Protein AF-A0AAN1SGU4-F1 (afdb_monomer)

Structure (mmCIF, N/CA/C/O backbone):
data_AF-A0AAN1SGU4-F1
#
_entry.id   AF-A0AAN1SGU4-F1
#
loop_
_atom_site.group_PDB
_atom_site.id
_atom_site.type_symbol
_atom_site.label_atom_id
_atom_site.label_alt_id
_atom_site.label_comp_id
_atom_site.label_asym_id
_atom_site.label_entity_id
_atom_site.label_seq_id
_atom_site.pdbx_PDB_ins_code
_atom_site.Cartn_x
_atom_site.Cartn_y
_atom_site.Cartn_z
_atom_site.occupancy
_atom_site.B_iso_or_equiv
_atom_site.auth_seq_id
_atom_site.auth_comp_id
_atom_site.auth_asym_id
_atom_site.auth_atom_id
_atom_site.pdbx_PDB_model_num
ATOM 1 N N . MET A 1 1 ? -40.845 18.044 7.642 1.00 36.16 1 MET A N 1
ATOM 2 C CA . MET A 1 1 ? -39.965 17.748 8.786 1.00 36.16 1 MET A CA 1
ATOM 3 C C . MET A 1 1 ? -39.838 16.236 8.795 1.00 36.16 1 MET A C 1
ATOM 5 O O . MET A 1 1 ? -40.738 15.570 9.272 1.00 36.16 1 MET A O 1
ATOM 9 N N . THR A 1 2 ? -38.881 15.709 8.035 1.00 35.81 2 THR A N 1
ATOM 10 C CA . THR A 1 2 ? -38.704 14.266 7.808 1.00 35.81 2 THR A CA 1
ATOM 11 C C . THR A 1 2 ? -37.542 13.791 8.655 1.00 35.81 2 THR A C 1
ATOM 13 O O . THR A 1 2 ? -36.475 14.405 8.620 1.00 35.81 2 THR A O 1
ATOM 16 N N . ASP A 1 3 ? -37.813 12.746 9.426 1.00 38.50 3 ASP A N 1
ATOM 17 C CA . ASP A 1 3 ? -36.986 12.180 10.481 1.00 38.50 3 ASP A CA 1
ATOM 18 C C . ASP A 1 3 ? -35.525 11.979 10.068 1.00 38.50 3 ASP A C 1
ATOM 20 O O . ASP A 1 3 ? -35.203 11.210 9.160 1.00 38.50 3 ASP A O 1
ATOM 24 N N . ILE A 1 4 ? -34.637 12.672 10.781 1.00 40.84 4 ILE A N 1
ATOM 25 C CA . ILE A 1 4 ? -33.178 12.490 10.736 1.00 40.84 4 ILE A CA 1
ATOM 26 C C . ILE A 1 4 ? -32.758 11.300 11.630 1.00 40.84 4 ILE A C 1
ATOM 28 O O . ILE A 1 4 ? -31.603 10.884 11.619 1.00 40.84 4 ILE A O 1
ATOM 32 N N . ASP A 1 5 ? -33.705 10.669 12.329 1.00 36.12 5 ASP A N 1
ATOM 33 C CA . ASP A 1 5 ? -33.427 9.680 13.376 1.00 36.12 5 ASP A CA 1
ATOM 34 C C . ASP A 1 5 ? -33.272 8.232 12.888 1.00 36.12 5 ASP A C 1
ATOM 36 O O . ASP A 1 5 ? -33.121 7.322 13.698 1.00 36.12 5 ASP A O 1
ATOM 40 N N . ASN A 1 6 ? -33.161 7.992 11.578 1.00 34.62 6 ASN A N 1
ATOM 41 C CA . ASN A 1 6 ? -32.591 6.733 11.082 1.00 34.62 6 ASN A CA 1
ATOM 42 C C . ASN A 1 6 ? -31.052 6.773 11.146 1.00 34.62 6 ASN A C 1
ATOM 44 O O . ASN A 1 6 ? -30.341 6.517 10.171 1.00 34.62 6 ASN A O 1
ATOM 48 N N . VAL A 1 7 ? -30.523 7.089 12.331 1.00 40.16 7 VAL A N 1
ATOM 49 C CA . VAL A 1 7 ? -29.149 6.752 12.689 1.00 40.16 7 VAL A CA 1
ATOM 50 C C . VAL A 1 7 ? -29.128 5.238 12.817 1.00 40.16 7 VAL A C 1
ATOM 52 O O . VAL A 1 7 ? -29.556 4.674 13.819 1.00 40.16 7 VAL A O 1
ATOM 55 N N . VAL A 1 8 ? -28.683 4.579 11.749 1.00 37.19 8 VAL A N 1
ATOM 56 C CA . VAL A 1 8 ? -28.422 3.143 11.703 1.00 37.19 8 VAL A CA 1
ATOM 57 C C . VAL A 1 8 ? -27.560 2.775 12.913 1.00 37.19 8 VAL A C 1
ATOM 59 O O . VAL A 1 8 ? -26.341 2.963 12.916 1.00 37.19 8 VAL A O 1
ATOM 62 N N . SER A 1 9 ? -28.207 2.251 13.951 1.00 40.69 9 SER A N 1
ATOM 63 C CA . SER A 1 9 ? -27.581 1.573 15.078 1.00 40.69 9 SER A CA 1
ATOM 64 C C . SER A 1 9 ? -27.003 0.256 14.564 1.00 40.69 9 SER A C 1
ATOM 66 O O . SER A 1 9 ? -27.561 -0.817 14.768 1.00 40.69 9 SER A O 1
ATOM 68 N N . MET A 1 10 ? -25.895 0.335 13.824 1.00 51.91 10 MET A N 1
ATOM 69 C CA . MET A 1 10 ? -25.020 -0.816 13.640 1.00 51.91 10 MET A CA 1
ATOM 70 C C . MET A 1 10 ? -24.465 -1.143 15.023 1.00 51.91 10 MET A C 1
ATOM 72 O O . MET A 1 10 ? -23.756 -0.313 15.596 1.00 51.91 10 MET A O 1
ATOM 76 N N . GLU A 1 11 ? -24.829 -2.305 15.559 1.00 54.88 11 GLU A N 1
ATOM 77 C CA . GLU A 1 11 ? -24.299 -2.849 16.811 1.00 54.88 11 GLU A CA 1
ATOM 78 C C . GLU A 1 11 ? -22.766 -2.714 16.848 1.00 54.88 11 GLU A C 1
ATOM 80 O O . GLU A 1 11 ? -22.086 -2.854 15.823 1.00 54.88 11 GLU A O 1
ATOM 85 N N . GLU A 1 12 ? -22.211 -2.377 18.015 1.00 59.69 12 GLU A N 1
ATOM 86 C CA . GLU A 1 12 ? -20.765 -2.411 18.235 1.00 59.69 12 GLU A CA 1
ATOM 87 C C . GLU A 1 12 ? -20.261 -3.835 18.004 1.00 59.69 12 GLU A C 1
ATOM 89 O O . GLU A 1 12 ? -20.459 -4.734 18.819 1.00 59.69 12 GLU A O 1
ATOM 94 N N . ARG A 1 13 ? -19.626 -4.053 16.850 1.00 71.06 13 ARG A N 1
ATOM 95 C CA . ARG A 1 13 ? -18.960 -5.319 16.554 1.00 71.06 13 ARG A CA 1
ATOM 96 C C . ARG A 1 13 ? -17.745 -5.405 17.466 1.00 71.06 13 ARG A C 1
ATOM 98 O O . ARG A 1 13 ? -16.998 -4.436 17.553 1.00 71.06 13 ARG A O 1
ATOM 105 N N . THR A 1 14 ? -17.565 -6.525 18.151 1.00 76.94 14 THR A N 1
ATOM 106 C CA . THR A 1 14 ? -16.460 -6.742 19.092 1.00 76.94 14 THR A CA 1
ATOM 107 C C . THR A 1 14 ? -15.684 -7.995 18.707 1.00 76.94 14 THR A C 1
ATOM 109 O O . THR A 1 14 ? -16.251 -8.920 18.126 1.00 76.94 14 THR A O 1
ATOM 112 N N . VAL A 1 15 ? -14.392 -8.008 19.015 1.00 72.88 15 VAL A N 1
ATOM 113 C CA . VAL A 1 15 ? -13.511 -9.179 18.959 1.00 72.88 15 VAL A CA 1
ATOM 114 C C . VAL A 1 15 ? -13.068 -9.519 20.377 1.00 72.88 15 VAL A C 1
ATOM 116 O O . VAL A 1 15 ? -12.877 -8.621 21.198 1.00 72.88 15 VAL A O 1
ATOM 119 N N . THR A 1 16 ? -12.955 -10.810 20.675 1.00 78.56 16 THR A N 1
ATOM 120 C CA . THR A 1 16 ? -12.414 -11.290 21.950 1.00 78.56 16 THR A CA 1
ATOM 121 C C . THR A 1 16 ? -10.913 -11.486 21.779 1.00 78.56 16 THR A C 1
ATOM 123 O O . THR A 1 16 ? -10.512 -12.179 20.846 1.00 78.56 16 THR A O 1
ATOM 126 N N . LEU A 1 17 ? -10.115 -10.863 22.642 1.00 77.56 17 LEU A N 1
ATOM 127 C CA . LEU A 1 17 ? -8.665 -11.039 22.686 1.00 77.56 17 LEU A CA 1
ATOM 128 C C . LEU A 1 17 ? -8.294 -12.336 23.420 1.00 77.56 17 LEU A C 1
ATOM 130 O O . LEU A 1 17 ? -9.138 -12.963 24.070 1.00 77.56 17 LEU A O 1
ATOM 134 N N . ASP A 1 18 ? -7.018 -12.710 23.365 1.00 68.44 18 ASP A N 1
ATOM 135 C CA . ASP A 1 18 ? -6.499 -13.930 23.996 1.00 68.44 18 ASP A CA 1
ATOM 136 C C . ASP A 1 18 ? -6.617 -13.914 25.531 1.00 68.44 18 ASP A C 1
ATOM 138 O O . ASP A 1 18 ? -6.762 -14.961 26.164 1.00 68.44 18 ASP A O 1
ATOM 142 N N . ASP A 1 19 ? -6.632 -12.726 26.140 1.00 74.56 19 ASP A N 1
ATOM 143 C CA . ASP A 1 19 ? -6.861 -12.528 27.576 1.00 74.56 19 ASP A CA 1
ATOM 144 C C . ASP A 1 19 ? -8.350 -12.608 27.983 1.00 74.56 19 ASP A C 1
ATOM 146 O O . ASP A 1 19 ? -8.699 -12.480 29.161 1.00 74.56 19 ASP A O 1
ATOM 150 N N . GLY A 1 20 ? -9.246 -12.836 27.016 1.00 73.44 20 GLY A N 1
ATOM 151 C CA . GLY A 1 20 ? -10.693 -12.907 27.204 1.00 73.44 20 GLY A CA 1
ATOM 152 C C . GLY A 1 20 ? -11.396 -11.547 27.252 1.00 73.44 20 GLY A C 1
ATOM 153 O O . GLY A 1 20 ? -12.626 -11.503 27.374 1.00 73.44 20 GLY A O 1
ATOM 154 N N . SER A 1 21 ? -10.662 -10.437 27.143 1.00 77.44 21 SER A N 1
ATOM 155 C CA . SER A 1 21 ? -11.244 -9.103 27.037 1.00 77.44 21 SER A CA 1
ATOM 156 C C . SER A 1 21 ? -11.928 -8.904 25.680 1.00 77.44 21 S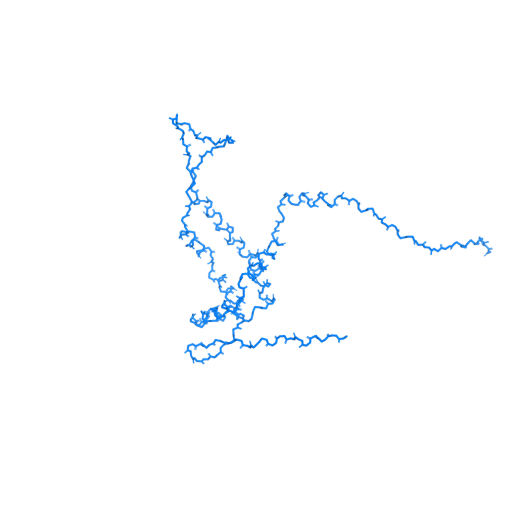ER A C 1
ATOM 158 O O . SER A 1 21 ? -11.637 -9.579 24.693 1.00 77.44 21 SER A O 1
ATOM 160 N N . LYS A 1 22 ? -12.905 -7.992 25.630 1.00 79.69 22 LYS A N 1
ATOM 161 C CA . LYS A 1 22 ? -13.624 -7.648 24.398 1.00 79.69 22 LYS A CA 1
ATOM 162 C C . LYS A 1 22 ? -13.202 -6.270 23.929 1.00 79.69 22 LYS A C 1
ATOM 164 O O . LYS A 1 22 ? -13.391 -5.293 24.652 1.00 79.69 22 LYS A O 1
ATOM 169 N N . VAL A 1 23 ? -12.721 -6.188 22.696 1.00 74.81 23 VAL A N 1
ATOM 170 C CA . VAL A 1 23 ? -12.360 -4.930 22.044 1.00 74.81 23 VAL A CA 1
ATOM 171 C C . VAL A 1 23 ? -13.356 -4.626 20.938 1.00 74.81 23 VAL A C 1
ATOM 173 O O . VAL A 1 23 ? -13.726 -5.493 20.149 1.00 74.81 23 VAL A O 1
ATOM 176 N N . ALA A 1 24 ? -13.814 -3.378 20.880 1.00 78.44 24 ALA A N 1
ATOM 177 C CA . ALA A 1 24 ? -14.658 -2.913 19.791 1.00 78.44 24 ALA A CA 1
ATOM 178 C C . ALA A 1 24 ? -13.863 -2.892 18.481 1.00 78.44 24 ALA A C 1
ATOM 180 O O . ALA A 1 24 ? -12.796 -2.285 18.400 1.00 78.44 24 ALA A O 1
ATOM 181 N N . ILE A 1 25 ? -14.412 -3.514 17.439 1.00 76.44 25 ILE A N 1
ATOM 182 C CA . ILE A 1 25 ? -13.854 -3.440 16.097 1.00 76.44 25 ILE A CA 1
ATOM 183 C C . ILE A 1 25 ? -13.964 -1.984 15.632 1.00 76.44 25 ILE A C 1
ATOM 185 O O . ILE A 1 25 ? -15.068 -1.417 15.599 1.00 76.44 25 ILE A O 1
ATOM 189 N N . PRO A 1 26 ? -12.844 -1.366 15.241 1.00 75.44 26 PRO A N 1
ATOM 190 C CA . PRO A 1 26 ? -12.840 0.012 14.801 1.00 75.44 26 PRO A CA 1
ATOM 191 C C . PRO A 1 26 ? -13.772 0.203 13.595 1.00 75.44 26 PRO A C 1
ATOM 193 O O . PRO A 1 26 ? -13.724 -0.537 12.618 1.00 75.44 26 PRO A O 1
ATOM 196 N N . ARG A 1 27 ? -14.620 1.235 13.602 1.00 78.31 27 ARG A N 1
ATOM 197 C CA . ARG A 1 27 ? -15.473 1.535 12.436 1.00 78.31 27 ARG A CA 1
ATOM 198 C C . ARG A 1 27 ? -14.669 2.247 11.353 1.00 78.31 27 ARG A C 1
ATOM 200 O O . ARG A 1 27 ? -13.812 3.074 11.669 1.00 78.31 27 ARG A O 1
ATOM 207 N N . LEU A 1 28 ? -14.989 2.004 10.080 1.00 79.69 28 LEU A N 1
ATOM 208 C CA . LEU A 1 28 ? -14.492 2.820 8.970 1.00 79.69 28 LEU A CA 1
ATOM 209 C C . LEU A 1 28 ? -15.264 4.151 8.921 1.00 79.69 28 LEU A C 1
ATOM 211 O O . LEU A 1 28 ? -16.320 4.256 8.301 1.00 79.69 28 LEU A O 1
ATOM 215 N N . THR A 1 29 ? -14.749 5.175 9.601 1.00 84.00 29 THR A N 1
ATOM 216 C CA . THR A 1 29 ? -15.349 6.519 9.621 1.00 84.00 29 THR A CA 1
ATOM 217 C C . THR A 1 29 ? -14.829 7.394 8.477 1.00 84.00 29 THR A C 1
ATOM 219 O O . THR A 1 29 ? -13.746 7.163 7.936 1.00 84.00 29 THR A O 1
ATOM 222 N N . ASN A 1 30 ? -15.550 8.474 8.150 1.00 80.06 30 ASN A N 1
ATOM 223 C CA . ASN A 1 30 ? -15.085 9.467 7.170 1.00 80.06 30 ASN A CA 1
ATOM 224 C C . ASN A 1 30 ? -13.705 10.044 7.528 1.00 80.06 30 ASN A C 1
ATOM 226 O O . ASN A 1 30 ? -12.893 10.289 6.639 1.00 80.06 30 ASN A O 1
ATOM 230 N N . LYS A 1 31 ? -13.418 10.222 8.826 1.00 85.31 31 LYS A N 1
ATOM 231 C CA . LYS A 1 31 ? -12.108 10.666 9.322 1.00 85.31 31 LYS A CA 1
ATOM 232 C C . LYS A 1 31 ? -11.002 9.704 8.877 1.00 85.31 31 LYS A C 1
ATOM 234 O O . LYS A 1 31 ? -10.023 10.159 8.291 1.00 85.31 31 LYS A O 1
ATOM 239 N N . LYS A 1 32 ? -11.192 8.394 9.073 1.00 84.81 32 LYS A N 1
ATOM 240 C CA . LYS A 1 32 ? -10.219 7.366 8.671 1.00 84.81 32 LYS A CA 1
ATOM 241 C C . LYS A 1 32 ? -10.030 7.310 7.166 1.00 84.81 32 LYS A C 1
ATOM 243 O O . LYS A 1 32 ? -8.899 7.297 6.697 1.00 84.81 32 LYS A O 1
ATOM 248 N N . VAL A 1 33 ? -11.122 7.364 6.403 1.00 83.25 33 VAL A N 1
ATOM 249 C CA . VAL A 1 33 ? -11.050 7.426 4.935 1.00 83.25 33 VAL A CA 1
ATOM 250 C C . VAL A 1 33 ? -10.213 8.629 4.493 1.00 83.25 33 VAL A C 1
ATOM 252 O O . VAL A 1 33 ? -9.310 8.480 3.676 1.00 83.25 33 VAL A O 1
ATOM 255 N N . LEU A 1 34 ? -10.455 9.813 5.062 1.00 83.25 34 LEU A N 1
ATOM 256 C CA . LEU A 1 34 ? -9.678 11.014 4.749 1.00 83.25 34 LEU A CA 1
ATOM 257 C C . LEU A 1 34 ? -8.206 10.893 5.171 1.00 83.25 34 LEU A C 1
ATOM 259 O O . LEU A 1 34 ? -7.337 11.367 4.442 1.00 83.25 34 LEU A O 1
ATOM 263 N N . GLN A 1 35 ? -7.911 10.274 6.315 1.00 88.56 35 GLN A N 1
ATOM 264 C CA . GLN A 1 35 ? -6.536 10.035 6.768 1.00 88.56 35 GLN A CA 1
ATOM 265 C C . GLN A 1 35 ? -5.794 9.067 5.840 1.00 88.56 35 GLN A C 1
ATOM 267 O O . GLN A 1 35 ? -4.679 9.380 5.431 1.00 88.56 35 GLN A O 1
ATOM 272 N N . LEU A 1 36 ? -6.429 7.966 5.426 1.00 87.00 36 LEU A N 1
ATOM 273 C CA . LEU A 1 36 ? -5.876 7.030 4.443 1.00 87.00 36 LEU A CA 1
ATOM 274 C C . LEU A 1 36 ? -5.633 7.716 3.096 1.00 87.00 36 LEU A C 1
ATOM 276 O O . LEU A 1 36 ? -4.567 7.561 2.511 1.00 87.00 36 LEU A O 1
ATOM 280 N N . VAL A 1 37 ? -6.578 8.531 2.617 1.00 83.62 37 VAL A N 1
ATOM 281 C CA . VAL A 1 37 ? -6.401 9.309 1.379 1.00 83.62 37 VAL A CA 1
ATOM 282 C C . VAL A 1 37 ? -5.199 10.243 1.476 1.00 83.62 37 VAL A C 1
ATOM 284 O O . VAL A 1 37 ? -4.390 10.278 0.553 1.00 83.62 37 VAL A O 1
ATOM 287 N N . LYS A 1 38 ? -5.068 10.994 2.577 1.00 85.06 38 LYS A N 1
ATOM 288 C CA . LYS A 1 38 ? -3.935 11.906 2.793 1.00 85.06 38 LYS A CA 1
ATOM 289 C C . LYS A 1 38 ? -2.609 11.153 2.840 1.00 85.06 38 LYS A C 1
ATOM 291 O O . LYS A 1 38 ? -1.654 11.581 2.202 1.00 85.06 38 LYS A O 1
ATOM 296 N N . TYR A 1 39 ? -2.576 10.032 3.556 1.00 88.94 39 TYR A N 1
ATOM 297 C CA . TYR A 1 39 ? -1.402 9.175 3.648 1.00 88.94 39 TYR A CA 1
ATOM 298 C C . TYR A 1 39 ? -0.989 8.642 2.270 1.00 88.94 39 TYR A C 1
ATOM 300 O O . TYR A 1 39 ? 0.157 8.808 1.861 1.00 88.94 39 TYR A O 1
ATOM 308 N N . VAL A 1 40 ? -1.933 8.076 1.509 1.00 85.81 40 VAL A N 1
ATOM 309 C CA . VAL A 1 40 ? -1.655 7.535 0.172 1.00 85.81 40 VAL A CA 1
ATOM 310 C C . VAL A 1 40 ? -1.213 8.637 -0.790 1.00 85.81 40 VAL A C 1
ATOM 312 O O . VAL A 1 40 ? -0.273 8.431 -1.548 1.00 85.81 40 VAL A O 1
ATOM 315 N N . ALA A 1 41 ? -1.854 9.809 -0.761 1.00 82.69 41 ALA A N 1
ATOM 316 C CA . ALA A 1 41 ? -1.501 10.926 -1.636 1.00 82.69 41 ALA A CA 1
ATOM 317 C C . ALA A 1 41 ? -0.114 11.522 -1.331 1.00 82.69 41 ALA A C 1
ATOM 319 O O . ALA A 1 41 ? 0.541 12.002 -2.252 1.00 82.69 41 ALA A O 1
ATOM 320 N N . GLY A 1 42 ? 0.317 11.504 -0.067 1.00 85.31 42 GLY A N 1
ATOM 321 C CA . GLY A 1 42 ? 1.641 11.960 0.354 1.00 85.31 42 GLY A CA 1
ATOM 322 C C . GLY A 1 42 ? 2.673 10.836 0.307 1.00 85.31 42 GLY A C 1
ATOM 323 O O . GLY A 1 42 ? 3.311 10.597 -0.719 1.00 85.31 42 GLY A O 1
ATOM 324 N N . ASP A 1 43 ? 2.824 10.143 1.434 1.00 86.25 43 ASP A N 1
ATOM 325 C CA . ASP A 1 43 ? 3.845 9.113 1.635 1.00 86.25 43 ASP A CA 1
ATOM 326 C C . ASP A 1 43 ? 3.675 7.927 0.677 1.00 86.25 43 ASP A C 1
ATOM 328 O O . ASP A 1 43 ? 4.658 7.433 0.124 1.00 86.25 43 ASP A O 1
ATOM 332 N N . GLY A 1 44 ? 2.433 7.501 0.423 1.00 85.06 44 GLY A N 1
ATOM 333 C CA . GLY A 1 44 ? 2.148 6.370 -0.464 1.00 85.06 44 GLY A CA 1
ATOM 334 C C . GLY A 1 44 ? 2.648 6.587 -1.892 1.00 85.06 44 GLY A C 1
ATOM 335 O O . GLY A 1 44 ? 3.279 5.704 -2.466 1.00 85.06 44 GLY A O 1
ATOM 336 N N . MET A 1 45 ? 2.432 7.778 -2.456 1.00 85.38 45 MET A N 1
ATOM 337 C CA . MET A 1 45 ? 2.936 8.132 -3.787 1.00 85.38 45 MET A CA 1
ATOM 338 C C . MET A 1 45 ? 4.464 8.212 -3.819 1.00 85.38 45 MET A C 1
ATOM 340 O O . MET A 1 45 ? 5.071 7.791 -4.801 1.00 85.38 45 MET A O 1
ATOM 344 N N . ALA A 1 46 ? 5.097 8.721 -2.759 1.00 87.50 46 ALA A N 1
ATOM 345 C CA . ALA A 1 46 ? 6.554 8.772 -2.677 1.00 87.50 46 ALA A CA 1
ATOM 346 C C . ALA A 1 46 ? 7.170 7.363 -2.652 1.00 87.50 46 ALA A C 1
ATOM 348 O O . ALA A 1 46 ? 8.114 7.096 -3.395 1.00 87.50 46 ALA A O 1
ATOM 349 N N . MET A 1 47 ? 6.608 6.451 -1.852 1.00 90.00 47 MET A N 1
ATOM 350 C CA . MET A 1 47 ? 7.030 5.046 -1.801 1.00 90.00 47 MET A CA 1
ATOM 351 C C . MET A 1 47 ? 6.777 4.333 -3.133 1.00 90.00 47 MET A C 1
ATOM 353 O O . MET A 1 47 ? 7.668 3.671 -3.658 1.00 90.00 47 MET A O 1
ATOM 357 N N . TYR A 1 48 ? 5.607 4.543 -3.740 1.00 86.69 48 TYR A N 1
ATOM 358 C CA . TYR A 1 48 ? 5.284 3.974 -5.048 1.00 86.69 48 TYR A CA 1
ATOM 359 C C . TYR A 1 48 ? 6.253 4.439 -6.142 1.00 86.69 48 TYR A C 1
ATOM 361 O O . TYR A 1 48 ? 6.711 3.631 -6.942 1.00 86.69 48 TYR A O 1
ATOM 369 N N . ASN A 1 49 ? 6.636 5.718 -6.150 1.00 87.81 49 ASN A N 1
ATOM 370 C CA . ASN A 1 49 ? 7.618 6.227 -7.108 1.00 87.81 49 ASN A CA 1
ATOM 371 C C . ASN A 1 49 ? 9.010 5.614 -6.897 1.00 87.81 49 ASN A C 1
ATOM 373 O O . ASN A 1 49 ? 9.680 5.302 -7.875 1.00 87.81 49 ASN A O 1
ATOM 377 N N . LYS A 1 50 ? 9.443 5.400 -5.644 1.00 90.81 50 LYS A N 1
ATOM 378 C CA . LYS A 1 50 ? 10.699 4.681 -5.362 1.00 90.81 50 LYS A CA 1
ATOM 379 C C . LYS A 1 50 ? 10.660 3.260 -5.920 1.00 90.81 50 LYS A C 1
ATOM 381 O O . LYS A 1 50 ? 11.633 2.822 -6.523 1.00 90.81 50 LYS A O 1
ATOM 386 N N . PHE A 1 51 ? 9.531 2.574 -5.749 1.00 91.12 51 PHE A N 1
ATOM 387 C CA . PHE A 1 51 ? 9.337 1.227 -6.274 1.00 91.12 51 PHE A CA 1
ATOM 388 C C . PHE A 1 51 ? 9.377 1.207 -7.805 1.00 91.12 51 PHE A C 1
ATOM 390 O O . PHE A 1 51 ? 10.084 0.388 -8.380 1.00 91.12 51 PHE A O 1
ATOM 397 N N . LEU A 1 52 ? 8.687 2.141 -8.468 1.00 89.25 52 LEU A N 1
ATOM 398 C CA . LEU A 1 52 ? 8.713 2.246 -9.929 1.00 89.25 52 LEU A CA 1
ATOM 399 C C . LEU A 1 52 ? 10.113 2.540 -10.476 1.00 89.25 52 LEU A C 1
ATOM 401 O O . LEU A 1 52 ? 10.504 1.947 -11.476 1.00 89.25 52 LEU A O 1
ATOM 405 N N . ASN A 1 53 ? 10.868 3.426 -9.821 1.00 92.12 53 ASN A N 1
ATOM 406 C CA . ASN A 1 53 ? 12.244 3.718 -10.221 1.00 92.12 53 ASN A CA 1
ATOM 407 C C . ASN A 1 53 ? 13.125 2.474 -10.088 1.00 92.12 53 ASN A C 1
ATOM 409 O O . ASN A 1 53 ? 13.819 2.117 -11.031 1.00 92.12 53 ASN A O 1
ATOM 413 N N . TRP A 1 54 ? 13.035 1.773 -8.954 1.00 94.19 54 TRP A N 1
ATOM 414 C CA . TRP A 1 54 ? 13.742 0.508 -8.774 1.00 94.19 54 TRP A CA 1
ATOM 415 C C . TRP A 1 54 ? 13.342 -0.518 -9.843 1.00 94.19 54 TRP A C 1
ATOM 417 O O . TRP A 1 54 ? 14.209 -1.175 -10.411 1.00 94.19 54 TRP A O 1
ATOM 427 N N . GLN A 1 55 ? 12.051 -0.642 -10.157 1.00 90.19 55 GLN A N 1
A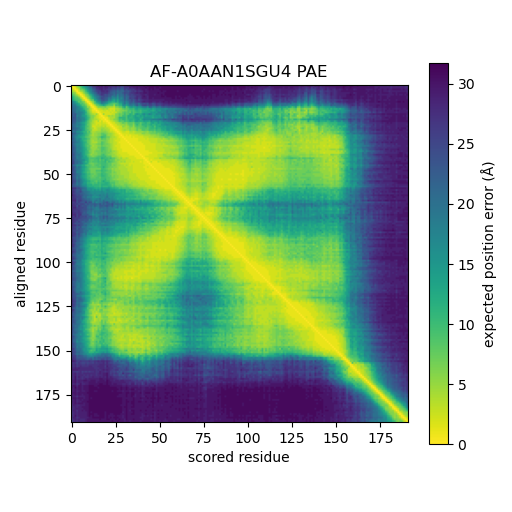TOM 428 C CA . GLN A 1 55 ? 11.576 -1.589 -11.161 1.00 90.19 55 GLN A CA 1
ATOM 429 C C . GLN A 1 55 ? 12.160 -1.284 -12.546 1.00 90.19 55 GLN A C 1
ATOM 431 O O . GLN A 1 55 ? 12.548 -2.214 -13.250 1.00 90.19 55 GLN A O 1
ATOM 436 N N . ASP A 1 56 ? 12.231 -0.010 -12.939 1.00 89.81 56 ASP A N 1
ATOM 437 C CA . ASP A 1 56 ? 12.832 0.399 -14.214 1.00 89.81 56 ASP A CA 1
ATOM 438 C C . ASP A 1 56 ? 14.346 0.139 -14.229 1.00 89.81 56 ASP A C 1
ATOM 440 O O . ASP A 1 56 ? 14.854 -0.444 -15.184 1.00 89.81 56 ASP A O 1
ATOM 444 N N . GLU A 1 57 ? 15.050 0.460 -13.138 1.00 90.88 57 GLU A N 1
ATOM 445 C CA . GLU A 1 57 ? 16.491 0.205 -12.975 1.00 90.88 57 GLU A CA 1
ATOM 446 C C . GLU A 1 57 ? 16.848 -1.288 -13.010 1.00 90.88 57 GLU A C 1
ATOM 448 O O . GLU A 1 57 ? 17.935 -1.655 -13.452 1.00 90.88 57 GLU A O 1
ATOM 453 N N . ASN A 1 58 ? 15.938 -2.151 -12.554 1.00 92.56 58 ASN A N 1
ATOM 454 C CA . ASN A 1 58 ? 16.138 -3.599 -12.476 1.00 92.56 58 ASN A CA 1
ATOM 455 C C . ASN A 1 58 ? 15.436 -4.355 -13.615 1.00 92.56 58 ASN A C 1
ATOM 457 O O . ASN A 1 58 ? 15.398 -5.584 -13.616 1.00 92.56 58 ASN A O 1
ATOM 461 N N . THR A 1 59 ? 14.881 -3.638 -14.597 1.00 92.06 59 THR A N 1
ATOM 462 C CA . THR A 1 59 ? 14.356 -4.237 -15.824 1.00 92.06 59 THR A CA 1
ATOM 463 C C . THR A 1 59 ? 15.429 -4.204 -16.905 1.00 92.06 59 THR A C 1
ATOM 465 O O . THR A 1 59 ? 15.776 -3.150 -17.439 1.00 92.06 59 THR A O 1
ATOM 468 N N . GLU A 1 60 ? 15.926 -5.377 -17.287 1.00 91.69 60 GLU A N 1
ATOM 469 C CA . GLU A 1 60 ? 16.895 -5.492 -18.373 1.00 91.69 60 GLU A CA 1
ATOM 470 C C . GLU A 1 60 ? 16.190 -5.404 -19.735 1.00 91.69 60 GLU A C 1
ATOM 472 O O . GLU A 1 60 ? 15.138 -6.009 -19.966 1.00 91.69 60 GLU A O 1
ATOM 477 N N . ARG A 1 61 ? 16.795 -4.650 -20.661 1.00 90.62 61 ARG A N 1
ATOM 478 C CA . ARG A 1 61 ? 16.335 -4.503 -22.048 1.00 90.62 61 ARG A CA 1
ATOM 479 C C . ARG A 1 61 ? 17.387 -5.085 -22.981 1.00 90.62 61 ARG A C 1
ATOM 481 O O . ARG A 1 61 ? 18.367 -4.420 -23.308 1.00 90.62 61 ARG A O 1
ATOM 488 N N . ILE A 1 62 ? 17.185 -6.326 -23.405 1.00 89.81 62 ILE A N 1
ATOM 489 C CA . ILE A 1 62 ? 18.150 -7.075 -24.212 1.00 89.81 62 ILE A CA 1
ATOM 490 C C . ILE A 1 62 ? 17.816 -6.868 -25.698 1.00 89.81 62 ILE A C 1
ATOM 492 O O . ILE A 1 62 ? 16.721 -7.246 -26.123 1.00 89.81 62 ILE A O 1
ATOM 496 N N . PRO A 1 63 ? 18.707 -6.261 -26.509 1.00 92.25 63 PRO A N 1
ATOM 497 C CA . PRO A 1 63 ? 18.481 -6.104 -27.943 1.00 92.25 63 PRO A CA 1
ATOM 498 C C . PRO A 1 63 ? 18.283 -7.457 -28.627 1.00 92.25 63 PRO A C 1
ATOM 500 O O . PRO A 1 63 ? 19.070 -8.379 -28.418 1.00 92.25 63 PRO A O 1
ATOM 503 N N . GLN A 1 64 ? 17.258 -7.559 -29.468 1.00 92.50 64 GLN A N 1
ATOM 504 C CA . GLN A 1 64 ? 17.036 -8.738 -30.302 1.00 92.50 64 GLN A CA 1
ATOM 505 C C . GLN A 1 64 ? 17.637 -8.507 -31.686 1.00 92.50 64 GLN A C 1
ATOM 507 O O . GLN A 1 64 ? 17.504 -7.415 -32.237 1.00 92.50 64 GLN A O 1
ATOM 512 N N . TYR A 1 65 ? 18.273 -9.529 -32.253 1.00 91.38 65 TYR A N 1
ATOM 513 C CA . TYR A 1 65 ? 18.915 -9.464 -33.567 1.00 91.38 65 TYR A CA 1
ATOM 514 C C . TYR A 1 65 ? 18.193 -10.375 -34.568 1.00 91.38 65 TYR A C 1
ATOM 516 O O . TYR A 1 65 ? 17.607 -11.388 -34.185 1.00 91.38 65 TYR A O 1
ATOM 524 N N . ASP A 1 66 ? 18.187 -9.985 -35.840 1.00 89.88 66 ASP A N 1
ATOM 525 C CA . ASP A 1 66 ? 17.680 -10.791 -36.948 1.00 89.88 66 ASP A CA 1
ATOM 526 C C . ASP A 1 66 ? 18.720 -11.820 -37.436 1.00 89.88 66 ASP A C 1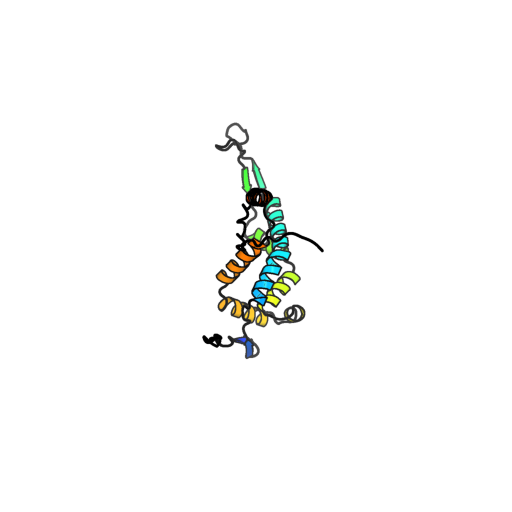
ATOM 528 O O . ASP A 1 66 ? 19.849 -11.884 -36.946 1.00 89.88 66 ASP A O 1
ATOM 532 N N . GLU A 1 67 ? 18.345 -12.632 -38.426 1.00 89.38 67 GLU A N 1
ATOM 533 C CA . GLU A 1 67 ? 19.215 -13.666 -39.012 1.00 89.38 67 GLU A CA 1
ATOM 534 C C . GLU A 1 67 ? 20.479 -13.096 -39.684 1.00 89.38 67 GLU A C 1
ATOM 536 O O . GLU A 1 67 ? 21.449 -13.822 -39.896 1.00 89.38 67 GLU A O 1
ATOM 541 N N . ASN A 1 68 ? 20.489 -11.795 -39.989 1.00 89.62 68 ASN A N 1
ATOM 542 C CA . ASN A 1 68 ? 21.604 -11.093 -40.618 1.00 89.62 68 ASN A CA 1
ATOM 543 C C . ASN A 1 68 ? 22.515 -10.396 -39.591 1.00 89.62 68 ASN A C 1
ATOM 545 O O . ASN A 1 68 ? 23.482 -9.740 -39.980 1.00 89.62 68 ASN A O 1
ATOM 549 N N . GLY A 1 69 ? 22.214 -10.515 -38.292 1.00 85.81 69 GLY A N 1
ATOM 550 C CA . GLY A 1 69 ? 22.956 -9.869 -37.210 1.00 85.81 69 GLY A CA 1
ATOM 551 C C . GLY A 1 69 ? 22.630 -8.385 -37.009 1.00 85.81 69 GLY A C 1
ATOM 552 O O . GLY A 1 69 ? 23.326 -7.716 -36.247 1.00 85.81 69 GLY A O 1
ATOM 553 N N . ASN A 1 70 ? 21.584 -7.855 -37.652 1.00 91.06 70 ASN A N 1
ATOM 554 C CA . ASN A 1 70 ? 21.108 -6.492 -37.414 1.00 91.06 70 ASN A CA 1
ATOM 555 C C . ASN A 1 70 ? 20.099 -6.475 -36.265 1.00 91.06 70 ASN A C 1
ATOM 557 O O . ASN A 1 70 ? 19.386 -7.451 -36.042 1.00 91.06 70 ASN A O 1
ATOM 561 N N . GLN A 1 71 ? 20.000 -5.360 -35.536 1.00 90.31 71 GLN A N 1
ATOM 562 C CA . GLN A 1 71 ? 18.984 -5.234 -34.492 1.00 90.31 71 GLN A CA 1
ATOM 563 C C . GLN A 1 71 ? 17.586 -5.291 -35.120 1.00 90.31 71 GLN A C 1
ATOM 565 O O . GLN A 1 71 ? 17.262 -4.524 -36.029 1.00 90.31 71 GLN A O 1
ATOM 570 N N . LYS A 1 72 ? 16.758 -6.207 -34.623 1.00 92.94 72 LYS A N 1
ATOM 571 C CA . LYS A 1 72 ? 15.418 -6.472 -35.130 1.00 92.94 72 LYS A CA 1
ATOM 572 C C . LYS A 1 72 ? 14.532 -5.242 -34.944 1.00 92.94 72 LYS A C 1
ATOM 574 O O . LYS A 1 72 ? 14.487 -4.657 -33.860 1.00 92.94 72 LYS A O 1
ATOM 579 N N . LEU A 1 73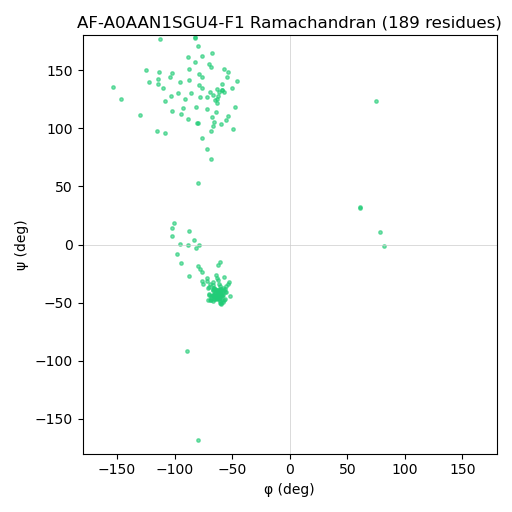 ? 13.803 -4.887 -35.996 1.00 92.12 73 LEU A N 1
ATOM 580 C CA . LEU A 1 73 ? 12.749 -3.876 -35.970 1.00 92.12 73 LEU A CA 1
ATOM 581 C C . LEU A 1 73 ? 11.374 -4.556 -35.939 1.00 92.12 73 LEU A C 1
ATOM 583 O O . LEU A 1 73 ? 11.208 -5.649 -36.482 1.00 92.12 73 LEU A O 1
ATOM 587 N N . ASP A 1 74 ? 10.407 -3.922 -35.285 1.00 88.94 74 ASP A N 1
ATOM 588 C CA . ASP A 1 74 ? 8.994 -4.286 -35.372 1.00 88.94 74 ASP A CA 1
ATOM 589 C C . ASP A 1 74 ? 8.333 -3.687 -36.630 1.00 88.94 74 ASP A C 1
ATOM 591 O O . ASP A 1 74 ? 8.947 -2.925 -37.384 1.00 88.94 74 ASP A O 1
ATOM 595 N N . ASP A 1 75 ? 7.052 -3.998 -36.838 1.00 91.06 75 ASP A N 1
ATOM 596 C CA . ASP A 1 75 ? 6.259 -3.504 -37.975 1.00 91.06 75 ASP A CA 1
ATOM 597 C C . ASP A 1 75 ? 6.131 -1.965 -38.012 1.00 91.06 75 ASP A C 1
ATOM 599 O O . ASP A 1 75 ? 5.776 -1.388 -39.039 1.00 91.06 75 ASP A O 1
ATOM 603 N N . ASN A 1 76 ? 6.447 -1.284 -36.904 1.00 92.94 76 ASN A N 1
ATOM 604 C CA . ASN A 1 76 ? 6.423 0.171 -36.764 1.00 92.94 76 ASN A CA 1
ATOM 605 C C . ASN A 1 76 ? 7.824 0.800 -36.845 1.00 92.94 76 ASN A C 1
ATOM 607 O O . ASN A 1 76 ? 7.986 1.968 -36.478 1.00 92.94 76 ASN A O 1
ATOM 611 N N . LEU A 1 77 ? 8.828 0.048 -37.312 1.00 87.19 77 LEU A N 1
ATOM 612 C CA . LEU A 1 77 ? 10.225 0.479 -37.423 1.00 87.19 77 LEU A CA 1
ATOM 613 C C . LEU A 1 77 ? 10.858 0.861 -36.073 1.00 87.19 77 LEU A C 1
ATOM 615 O O . LEU A 1 77 ? 11.738 1.723 -36.016 1.00 87.19 77 LEU A O 1
ATOM 619 N N . LYS A 1 78 ? 10.432 0.228 -34.974 1.00 89.94 78 LYS A N 1
ATOM 620 C CA . LYS A 1 78 ? 11.047 0.387 -33.649 1.00 89.94 78 LYS A CA 1
ATOM 621 C C . LYS A 1 78 ? 11.895 -0.822 -33.293 1.00 89.94 78 LYS A C 1
ATOM 623 O O . LYS A 1 78 ? 11.538 -1.954 -33.598 1.00 89.94 78 LYS A O 1
ATOM 628 N N . TYR A 1 79 ? 13.004 -0.582 -32.601 1.00 91.12 79 TYR A N 1
ATOM 629 C CA . TYR A 1 79 ? 13.870 -1.652 -32.120 1.00 91.12 79 TYR A CA 1
ATOM 630 C C . TYR A 1 79 ? 13.146 -2.582 -31.149 1.00 91.12 79 TYR A C 1
ATOM 632 O O . TYR A 1 79 ? 12.520 -2.139 -30.184 1.00 91.12 79 TYR A O 1
ATOM 640 N N . VAL A 1 80 ? 13.285 -3.880 -31.400 1.00 91.38 80 VAL A N 1
ATOM 641 C CA . VAL A 1 80 ? 12.748 -4.940 -30.556 1.00 91.38 80 VAL A CA 1
ATOM 642 C C . VAL A 1 80 ? 13.744 -5.241 -29.441 1.00 91.38 80 VAL A C 1
ATOM 644 O O . VAL A 1 80 ? 14.933 -5.472 -29.678 1.00 91.38 80 VAL A O 1
ATOM 647 N N . TYR A 1 81 ? 13.228 -5.265 -28.216 1.00 91.56 81 TYR A N 1
ATOM 648 C CA . TYR A 1 81 ? 13.957 -5.673 -27.025 1.00 91.56 81 TYR A CA 1
ATOM 649 C C . TYR A 1 81 ? 13.213 -6.824 -26.363 1.00 91.56 81 TYR A C 1
ATOM 651 O O . TYR A 1 81 ? 11.986 -6.800 -26.259 1.00 91.56 81 TYR A O 1
ATOM 659 N N . GLU A 1 82 ? 13.960 -7.806 -25.882 1.00 91.12 82 GLU A N 1
ATOM 660 C CA . GLU A 1 82 ? 13.466 -8.714 -24.859 1.00 91.12 82 GLU A CA 1
ATOM 661 C C . GLU A 1 82 ? 13.528 -7.988 -23.517 1.00 91.12 82 GLU A C 1
ATOM 663 O O . GLU A 1 82 ? 14.550 -7.402 -23.153 1.00 91.12 82 GLU A O 1
ATOM 668 N N . ILE A 1 83 ? 12.395 -7.970 -22.822 1.00 91.88 83 ILE A N 1
ATOM 669 C CA . ILE A 1 83 ? 12.248 -7.307 -21.533 1.00 91.88 83 ILE A CA 1
ATOM 670 C C . ILE A 1 83 ? 12.302 -8.380 -20.461 1.00 91.88 83 ILE A C 1
ATOM 672 O O . ILE A 1 83 ? 11.411 -9.225 -20.381 1.00 91.88 83 ILE A O 1
ATOM 676 N N . LYS A 1 84 ? 13.333 -8.323 -19.625 1.00 92.44 84 LYS A N 1
ATOM 677 C CA . LYS A 1 84 ? 13.467 -9.192 -18.463 1.00 92.44 84 LYS A CA 1
ATOM 678 C C . LYS A 1 84 ? 13.238 -8.353 -17.214 1.00 92.44 84 LYS A C 1
ATOM 680 O O . LYS A 1 84 ? 14.125 -7.642 -16.750 1.00 92.44 84 LYS A O 1
ATOM 685 N N . SER A 1 85 ? 12.004 -8.392 -16.728 1.00 90.75 85 SER A N 1
ATOM 686 C CA . SER A 1 85 ? 11.592 -7.684 -15.516 1.00 90.75 85 SER A CA 1
ATOM 687 C C . SER A 1 85 ? 11.948 -8.473 -14.250 1.00 90.75 85 SER A C 1
ATOM 689 O O . SER A 1 85 ? 12.064 -9.701 -14.324 1.00 90.75 85 SER A O 1
ATOM 691 N N . PRO A 1 86 ? 12.068 -7.795 -13.091 1.00 90.75 86 PRO A N 1
ATOM 692 C CA . PRO A 1 86 ? 12.173 -8.459 -11.794 1.00 90.75 86 PRO A CA 1
ATOM 693 C C . PRO A 1 86 ? 11.028 -9.449 -11.574 1.00 90.75 86 PRO A C 1
ATOM 695 O O . PRO A 1 86 ? 9.913 -9.237 -12.070 1.00 90.75 86 PRO A O 1
ATOM 698 N N . SER A 1 87 ? 11.293 -10.523 -10.829 1.00 92.56 87 SER A N 1
ATOM 699 C CA . SER A 1 87 ? 10.242 -11.475 -10.476 1.00 92.56 87 SER A CA 1
ATOM 700 C C . SER A 1 87 ? 9.221 -10.843 -9.522 1.00 92.56 87 SER A C 1
ATOM 702 O O . SER A 1 87 ? 9.453 -9.783 -8.935 1.00 92.56 87 SER A O 1
ATOM 704 N N . VAL A 1 88 ? 8.062 -11.492 -9.371 1.00 89.50 88 VAL A N 1
ATOM 705 C CA . VAL A 1 88 ? 7.049 -11.053 -8.398 1.00 89.50 88 VAL A CA 1
ATOM 706 C C . VAL A 1 88 ? 7.619 -11.083 -6.980 1.00 89.50 88 VAL A C 1
ATOM 708 O O . VAL A 1 88 ? 7.366 -10.153 -6.222 1.00 89.50 88 VAL A O 1
ATOM 711 N N . ASP A 1 89 ? 8.419 -12.096 -6.653 1.00 91.44 89 ASP A N 1
ATOM 712 C CA . ASP A 1 89 ? 9.023 -12.243 -5.329 1.00 91.44 89 ASP A CA 1
ATOM 713 C C . ASP A 1 89 ? 10.029 -11.112 -5.061 1.00 91.44 89 ASP A C 1
ATOM 715 O O . ASP A 1 89 ? 9.899 -10.415 -4.057 1.00 91.44 89 ASP A O 1
ATOM 719 N N . ASP A 1 90 ? 10.922 -10.811 -6.015 1.00 91.94 90 ASP A N 1
ATOM 720 C CA . ASP A 1 90 ? 11.869 -9.687 -5.894 1.00 91.94 90 ASP A CA 1
ATOM 721 C C . ASP A 1 90 ? 11.139 -8.344 -5.724 1.00 91.94 90 ASP A C 1
ATOM 723 O O . ASP A 1 90 ? 11.552 -7.471 -4.958 1.00 91.94 90 ASP A O 1
ATOM 727 N N . ALA A 1 91 ? 10.036 -8.163 -6.456 1.00 89.06 91 ALA A N 1
ATOM 728 C CA . ALA A 1 91 ? 9.218 -6.963 -6.365 1.00 89.06 91 ALA A CA 1
ATOM 729 C C . ALA A 1 91 ? 8.534 -6.833 -4.997 1.00 89.06 91 ALA A C 1
ATOM 731 O O . ALA A 1 91 ? 8.443 -5.725 -4.464 1.00 89.06 91 ALA A O 1
ATOM 732 N N . MET A 1 92 ? 8.063 -7.942 -4.423 1.00 87.62 92 MET A N 1
ATOM 733 C CA . MET A 1 92 ? 7.455 -7.956 -3.093 1.00 87.62 92 MET A CA 1
ATOM 734 C C . MET A 1 92 ? 8.482 -7.668 -2.001 1.00 87.62 92 MET A C 1
ATOM 736 O O . MET A 1 92 ? 8.227 -6.806 -1.158 1.00 87.62 92 MET A O 1
ATOM 740 N N . ASP A 1 93 ? 9.651 -8.303 -2.060 1.00 90.75 93 ASP A N 1
ATOM 741 C CA . ASP A 1 93 ? 10.747 -8.057 -1.121 1.00 90.75 93 ASP A CA 1
ATOM 742 C C . ASP A 1 93 ? 11.169 -6.588 -1.154 1.00 90.75 93 ASP A C 1
ATOM 744 O O . ASP A 1 93 ? 11.285 -5.935 -0.111 1.00 90.75 93 ASP A O 1
ATOM 748 N N . LYS A 1 94 ? 11.301 -6.013 -2.356 1.00 91.56 94 LYS A N 1
ATOM 749 C CA . LYS A 1 94 ? 11.648 -4.599 -2.473 1.00 91.56 94 LYS A CA 1
ATOM 750 C C . LYS A 1 94 ? 10.551 -3.676 -1.963 1.00 91.56 94 LYS A C 1
ATOM 752 O O . LYS A 1 94 ? 10.847 -2.643 -1.363 1.00 91.56 94 LYS A O 1
ATOM 757 N N . LEU A 1 95 ? 9.286 -4.004 -2.217 1.00 85.44 95 LEU A N 1
ATOM 758 C CA . LEU A 1 95 ? 8.173 -3.201 -1.726 1.00 85.44 95 LEU A CA 1
ATOM 759 C C . LEU A 1 95 ? 8.177 -3.150 -0.192 1.00 85.44 95 LEU A C 1
ATOM 761 O O . LEU A 1 95 ? 7.978 -2.072 0.362 1.00 85.44 95 LEU A O 1
ATOM 765 N N . ILE A 1 96 ? 8.454 -4.276 0.472 1.00 86.69 96 ILE A N 1
ATOM 766 C CA . ILE A 1 96 ? 8.601 -4.348 1.932 1.00 86.69 96 ILE A CA 1
ATOM 767 C C . ILE A 1 96 ? 9.784 -3.488 2.393 1.00 86.69 96 ILE A C 1
ATOM 769 O O . ILE A 1 96 ? 9.617 -2.679 3.296 1.00 86.69 96 ILE A O 1
ATOM 773 N N . GLU A 1 97 ? 10.940 -3.577 1.731 1.00 89.94 97 GLU A N 1
ATOM 774 C CA . GLU A 1 97 ? 12.119 -2.754 2.055 1.00 89.94 97 GLU A CA 1
ATOM 775 C C . GLU A 1 97 ? 11.856 -1.243 1.901 1.00 89.94 97 GLU A C 1
ATOM 777 O O . GLU A 1 97 ? 12.380 -0.417 2.648 1.00 89.94 97 GLU A O 1
ATOM 782 N N . ILE A 1 98 ? 11.051 -0.853 0.909 1.00 89.75 98 ILE A N 1
ATOM 783 C CA . ILE A 1 98 ? 10.746 0.554 0.626 1.00 89.75 98 ILE A CA 1
ATOM 784 C C . ILE A 1 98 ? 9.830 1.168 1.679 1.00 89.75 98 ILE A C 1
ATOM 786 O O . ILE A 1 98 ? 9.888 2.390 1.850 1.00 89.75 98 ILE A O 1
ATOM 790 N N . ILE A 1 99 ? 8.972 0.369 2.319 1.00 88.44 99 ILE A N 1
ATOM 791 C CA . ILE A 1 99 ? 8.003 0.841 3.305 1.00 88.44 99 ILE A CA 1
ATOM 792 C C . ILE A 1 99 ? 8.675 0.841 4.686 1.00 88.44 99 ILE A C 1
ATOM 794 O O . ILE A 1 99 ? 8.870 -0.223 5.261 1.00 88.44 99 ILE A O 1
ATOM 798 N N . PRO A 1 100 ? 8.990 2.015 5.258 1.00 87.31 100 PRO A N 1
ATOM 799 C CA . PRO A 1 100 ? 9.577 2.091 6.591 1.00 87.31 100 PRO A CA 1
ATOM 800 C C . PRO A 1 100 ? 8.587 1.666 7.686 1.00 87.31 100 PRO A C 1
ATOM 802 O O . PRO A 1 100 ? 7.377 1.886 7.552 1.00 87.31 100 PRO A O 1
ATOM 805 N N . ASP A 1 101 ? 9.097 1.156 8.806 1.00 84.88 101 ASP A N 1
ATOM 806 C CA . ASP A 1 101 ? 8.289 0.685 9.939 1.00 84.88 101 ASP A CA 1
ATOM 807 C C . ASP A 1 101 ? 7.346 1.772 10.477 1.00 84.88 101 ASP A C 1
ATOM 809 O O . ASP A 1 101 ? 6.160 1.522 10.710 1.00 84.88 101 ASP A O 1
ATOM 813 N N . GLU A 1 102 ? 7.804 3.026 10.568 1.00 85.56 102 GLU A N 1
ATOM 814 C CA . GLU A 1 102 ? 6.967 4.141 11.021 1.00 85.56 102 GLU A CA 1
ATOM 815 C C . GLU A 1 102 ? 5.779 4.400 10.082 1.00 85.56 102 GLU A C 1
ATOM 817 O O . GLU A 1 102 ? 4.701 4.841 10.492 1.00 85.56 102 GLU A O 1
ATOM 822 N N . LYS A 1 103 ? 5.942 4.090 8.792 1.00 87.44 103 LYS A N 1
ATOM 823 C CA . LYS A 1 103 ? 4.880 4.226 7.795 1.00 87.44 103 LYS A CA 1
ATOM 824 C C . LYS A 1 103 ? 3.866 3.092 7.916 1.00 87.44 103 LYS A C 1
ATOM 826 O O . LYS A 1 103 ? 2.686 3.355 7.669 1.00 87.44 103 LYS A O 1
ATOM 831 N N . LEU A 1 104 ? 4.282 1.894 8.330 1.00 82.31 104 LEU A N 1
ATOM 832 C CA . LEU A 1 104 ? 3.381 0.787 8.668 1.00 82.31 104 LEU A CA 1
ATOM 833 C C . LEU A 1 104 ? 2.592 1.087 9.947 1.00 82.31 104 LEU A C 1
ATOM 835 O O . LEU A 1 104 ? 1.361 1.001 9.932 1.00 82.31 104 LEU A O 1
ATOM 839 N N . LEU A 1 105 ? 3.263 1.549 11.008 1.00 86.81 105 LEU A N 1
ATOM 840 C CA . LEU A 1 105 ? 2.626 1.978 12.262 1.00 86.81 105 LEU A CA 1
ATOM 841 C C . LEU A 1 105 ? 1.580 3.070 12.020 1.00 86.81 105 LEU A C 1
ATOM 843 O O . LEU A 1 105 ? 0.479 3.040 12.583 1.00 86.81 105 LEU A O 1
ATOM 847 N N . LYS A 1 106 ? 1.857 4.002 11.101 1.00 87.75 106 LYS A N 1
ATOM 848 C CA . LYS A 1 106 ? 0.881 5.020 10.706 1.00 87.75 106 LYS A CA 1
ATOM 849 C C . LYS A 1 106 ? -0.375 4.435 10.057 1.00 87.75 106 LYS A C 1
ATOM 851 O O . LYS A 1 106 ? -1.474 4.928 10.297 1.00 87.75 106 LYS A O 1
ATOM 856 N N . ILE A 1 107 ? -0.248 3.401 9.227 1.00 86.31 107 ILE A N 1
ATOM 857 C CA . ILE A 1 107 ? -1.414 2.747 8.617 1.00 86.31 107 ILE A CA 1
ATOM 858 C C . ILE A 1 107 ? -2.215 2.017 9.696 1.00 86.31 107 ILE A C 1
ATOM 860 O O . ILE A 1 107 ? -3.431 2.198 9.772 1.00 86.31 107 ILE A O 1
ATOM 864 N N . ILE A 1 108 ? -1.544 1.242 10.552 1.00 84.50 108 ILE A N 1
ATOM 865 C CA . ILE A 1 108 ? -2.191 0.464 11.615 1.00 84.50 108 ILE A CA 1
ATOM 866 C C . ILE A 1 108 ? -2.918 1.397 12.588 1.00 84.50 108 ILE A C 1
ATOM 868 O O . ILE A 1 108 ? -4.102 1.195 12.841 1.00 84.50 108 ILE A O 1
ATOM 872 N N . SER A 1 109 ? -2.284 2.481 13.041 1.00 87.44 109 SER A N 1
ATOM 873 C CA . SER A 1 109 ? -2.928 3.488 13.901 1.00 87.44 109 SER A CA 1
ATOM 874 C C . SER A 1 109 ? -4.188 4.095 13.279 1.00 87.44 109 SER A C 1
ATOM 876 O O . SER A 1 109 ? -5.194 4.271 13.967 1.00 87.44 109 SER A O 1
ATOM 878 N N . ILE A 1 110 ? -4.196 4.359 11.966 1.00 86.00 110 ILE A N 1
ATOM 879 C CA . ILE A 1 110 ? -5.394 4.848 11.266 1.00 86.00 110 ILE A CA 1
ATOM 880 C C . ILE A 1 110 ? -6.499 3.782 11.239 1.00 86.00 110 ILE A C 1
ATOM 882 O O . ILE A 1 110 ? -7.673 4.106 11.448 1.00 86.00 110 ILE A O 1
ATOM 886 N N . LEU A 1 111 ? -6.151 2.522 10.964 1.00 82.94 111 LEU A N 1
ATOM 887 C CA . LEU A 1 111 ? -7.115 1.420 10.897 1.00 82.94 111 LEU A CA 1
ATOM 888 C C . LEU A 1 111 ? -7.727 1.143 12.275 1.00 82.94 111 LEU A C 1
ATOM 890 O O . LEU A 1 111 ? -8.956 1.123 12.414 1.00 82.94 111 LEU A O 1
ATOM 894 N N . VAL A 1 112 ? -6.873 1.028 13.289 1.00 80.62 112 VAL A N 1
ATOM 895 C CA . VAL A 1 112 ? -7.222 0.661 14.662 1.00 80.62 112 VAL A CA 1
ATOM 896 C C . VAL A 1 112 ? -7.803 1.842 15.462 1.00 80.62 112 VAL A C 1
ATOM 898 O O . VAL A 1 112 ? -8.549 1.634 16.410 1.00 80.62 112 VAL A O 1
ATOM 901 N N . ASP A 1 113 ? -7.594 3.085 15.013 1.00 80.19 113 ASP A N 1
A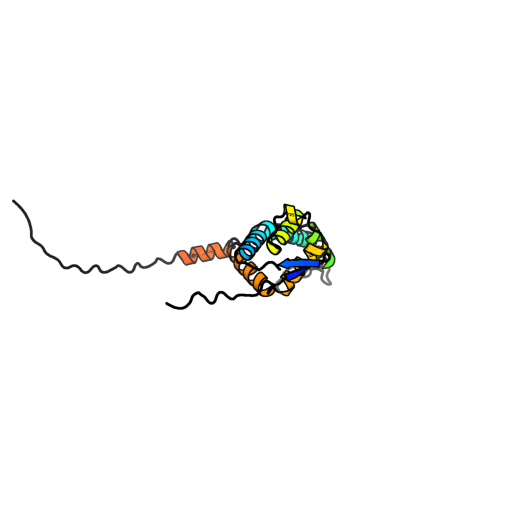TOM 902 C CA . ASP A 1 113 ? -7.954 4.328 15.732 1.00 80.19 113 ASP A CA 1
ATOM 903 C C . ASP A 1 113 ? -7.241 4.479 17.086 1.00 80.19 113 ASP A C 1
ATOM 905 O O . ASP A 1 113 ? -7.778 5.048 18.037 1.00 80.19 113 ASP A O 1
ATOM 909 N N . ILE A 1 114 ? -6.014 3.968 17.166 1.00 81.06 114 ILE A N 1
ATOM 910 C CA . ILE A 1 114 ? -5.147 4.051 18.341 1.00 81.06 114 ILE A CA 1
ATOM 911 C C . ILE A 1 114 ? -3.924 4.905 17.973 1.00 81.06 114 ILE A C 1
ATOM 913 O O . ILE A 1 114 ? -3.417 4.761 16.863 1.00 81.06 114 ILE A O 1
ATOM 917 N N . PRO A 1 115 ? -3.452 5.820 18.845 1.00 84.44 115 PRO A N 1
ATOM 918 C CA . PRO A 1 115 ? -2.230 6.591 18.600 1.00 84.44 115 PRO A CA 1
ATOM 919 C C . PRO A 1 115 ? -1.021 5.695 18.308 1.00 84.44 115 PRO A C 1
ATOM 921 O O . PRO A 1 115 ? -0.887 4.652 18.935 1.00 84.44 115 PRO A O 1
ATOM 924 N N . GLU A 1 116 ? -0.124 6.121 17.414 1.00 84.50 116 GLU A N 1
ATOM 925 C CA . GLU A 1 116 ? 1.056 5.337 16.991 1.00 84.50 116 GLU A CA 1
ATOM 926 C C . GLU A 1 116 ? 1.900 4.838 18.167 1.00 84.50 116 GLU A C 1
ATOM 928 O O . GLU A 1 116 ? 2.208 3.656 18.216 1.00 84.50 116 GLU A O 1
ATOM 933 N N . GLU A 1 117 ? 2.151 5.703 19.154 1.00 83.88 117 GLU A N 1
ATOM 934 C CA . GLU A 1 117 ? 2.881 5.381 20.393 1.00 83.88 117 GLU A CA 1
ATOM 935 C C . GLU A 1 117 ? 2.290 4.173 21.128 1.00 83.88 117 GLU A C 1
ATOM 937 O O . GLU A 1 117 ? 3.001 3.394 21.739 1.00 83.88 117 GLU A O 1
ATOM 942 N N . LYS A 1 118 ? 0.966 4.007 21.068 1.00 78.81 118 LYS A N 1
ATOM 943 C CA . LYS A 1 118 ? 0.283 2.882 21.706 1.00 78.81 118 LYS A CA 1
ATOM 944 C C . LYS A 1 118 ? 0.220 1.654 20.812 1.00 78.81 118 LYS A C 1
ATOM 946 O O . LYS A 1 118 ? 0.096 0.562 21.338 1.00 78.81 118 LYS A O 1
ATOM 951 N N . VAL A 1 119 ? 0.244 1.830 19.491 1.00 82.44 119 VAL A N 1
ATOM 952 C CA . VAL A 1 119 ? 0.268 0.712 18.536 1.00 82.44 119 VAL A CA 1
ATOM 953 C C . VAL A 1 119 ? 1.613 -0.005 18.585 1.00 82.44 119 VAL A C 1
ATOM 955 O O . VAL A 1 119 ? 1.643 -1.220 18.460 1.00 82.44 119 VAL A O 1
ATOM 958 N N . GLU A 1 120 ? 2.704 0.733 18.778 1.00 81.50 120 GLU A N 1
ATOM 959 C CA . GLU A 1 120 ? 4.050 0.164 18.897 1.00 81.50 120 GLU A CA 1
ATOM 960 C C . GLU A 1 120 ? 4.176 -0.790 20.096 1.00 81.50 120 GLU A C 1
ATOM 962 O O . GLU A 1 120 ? 4.770 -1.857 19.975 1.00 81.50 120 GLU A O 1
ATOM 967 N N . ASP A 1 121 ? 3.539 -0.443 21.216 1.00 84.25 121 ASP A N 1
ATOM 968 C CA . ASP A 1 121 ? 3.547 -1.235 22.450 1.00 84.25 121 ASP A CA 1
ATOM 969 C C . ASP A 1 121 ? 2.430 -2.298 22.518 1.00 84.25 121 ASP A C 1
ATOM 971 O O . ASP A 1 121 ? 2.299 -2.998 23.528 1.00 84.25 121 ASP A O 1
ATOM 975 N N . MET A 1 122 ? 1.577 -2.411 21.493 1.00 80.06 122 MET A N 1
ATOM 976 C CA . MET A 1 122 ? 0.498 -3.403 21.482 1.00 80.06 122 MET A CA 1
ATOM 977 C C . MET A 1 122 ? 1.025 -4.804 21.186 1.00 80.06 122 MET A C 1
ATOM 979 O O . MET A 1 122 ? 1.898 -4.994 20.339 1.00 80.06 122 MET A O 1
ATOM 983 N N . ASP A 1 123 ? 0.418 -5.806 21.830 1.00 82.25 123 ASP A N 1
ATOM 984 C CA . ASP A 1 123 ? 0.696 -7.196 21.494 1.00 82.25 123 ASP A CA 1
ATOM 985 C C . ASP A 1 123 ? 0.357 -7.462 20.017 1.00 82.25 123 ASP A C 1
ATOM 987 O O . ASP A 1 123 ? -0.647 -6.981 19.466 1.00 82.25 123 ASP A O 1
ATOM 991 N N . PHE A 1 124 ? 1.235 -8.210 19.349 1.00 80.12 124 PHE A N 1
ATOM 992 C CA . PHE A 1 124 ? 1.081 -8.525 17.935 1.00 80.12 124 PHE A CA 1
ATOM 993 C C . PHE A 1 124 ? -0.217 -9.296 17.665 1.00 80.12 124 PHE A C 1
ATOM 995 O O . PHE A 1 124 ? -0.879 -9.030 16.659 1.00 80.12 124 PHE A O 1
ATOM 1002 N N . VAL A 1 125 ? -0.602 -10.219 18.552 1.00 80.25 125 VAL A N 1
ATOM 1003 C CA . VAL A 1 125 ? -1.817 -11.024 18.404 1.00 80.25 125 VAL A CA 1
ATOM 1004 C C . VAL A 1 125 ? -3.051 -10.140 18.521 1.00 80.25 125 VAL A C 1
ATOM 1006 O O . VAL A 1 125 ? -3.923 -10.200 17.654 1.00 80.25 125 VAL A O 1
ATOM 1009 N N . ASP A 1 126 ? -3.083 -9.236 19.498 1.00 77.81 126 ASP A N 1
ATOM 1010 C CA . ASP A 1 126 ? -4.181 -8.278 19.659 1.00 77.81 126 ASP A CA 1
ATOM 1011 C C . ASP A 1 126 ? -4.314 -7.366 18.435 1.00 77.81 126 ASP A C 1
ATOM 1013 O O . ASP A 1 126 ? -5.409 -7.158 17.902 1.00 77.81 126 ASP A O 1
ATOM 1017 N N . THR A 1 127 ? -3.185 -6.870 17.927 1.00 81.31 127 THR A N 1
ATOM 1018 C CA . THR A 1 127 ? -3.144 -6.058 16.706 1.00 81.31 127 THR A CA 1
ATOM 1019 C C . THR A 1 127 ? -3.674 -6.840 15.504 1.00 81.31 127 THR A C 1
ATOM 1021 O O . THR A 1 127 ? -4.506 -6.326 14.750 1.00 81.31 127 THR A O 1
ATOM 1024 N N . ALA A 1 128 ? -3.249 -8.094 15.335 1.00 80.88 128 ALA A N 1
ATOM 1025 C CA . ALA A 1 128 ? -3.692 -8.961 14.250 1.00 80.88 128 ALA A CA 1
ATOM 1026 C C . ALA A 1 128 ? -5.192 -9.283 14.341 1.00 80.88 128 ALA A C 1
ATOM 1028 O O . ALA A 1 128 ? -5.888 -9.217 13.326 1.00 80.88 128 ALA A O 1
ATOM 1029 N N . ILE A 1 129 ? -5.712 -9.560 15.540 1.00 79.25 129 ILE A N 1
ATOM 1030 C CA . ILE A 1 129 ? -7.138 -9.811 15.786 1.00 79.25 129 ILE A CA 1
ATOM 1031 C C . ILE A 1 129 ? -7.969 -8.576 15.425 1.00 79.25 129 ILE A C 1
ATOM 1033 O O . ILE A 1 129 ? -8.987 -8.691 14.737 1.00 79.25 129 ILE A O 1
ATOM 1037 N N . ILE A 1 130 ? -7.539 -7.381 15.838 1.00 78.56 130 ILE A N 1
ATOM 1038 C CA . ILE A 1 130 ? -8.283 -6.147 15.567 1.00 78.56 130 ILE A CA 1
ATOM 1039 C C . ILE A 1 130 ? -8.238 -5.785 14.077 1.00 78.56 130 ILE A C 1
ATOM 1041 O O . ILE A 1 130 ? -9.269 -5.424 13.502 1.00 78.56 130 ILE A O 1
ATOM 1045 N N . VAL A 1 131 ? -7.072 -5.896 13.434 1.00 81.25 131 VAL A N 1
ATOM 1046 C CA . VAL A 1 131 ? -6.921 -5.639 11.993 1.00 81.25 131 VAL A CA 1
ATOM 1047 C C . VAL A 1 131 ? -7.698 -6.668 11.171 1.00 81.25 131 VAL A C 1
ATOM 1049 O O . VAL A 1 131 ? -8.412 -6.281 10.246 1.00 81.25 131 VAL A O 1
ATOM 1052 N N . GLY A 1 132 ? -7.627 -7.952 11.526 1.00 81.50 132 GLY A N 1
ATOM 1053 C CA . GLY A 1 132 ? -8.399 -9.018 10.885 1.00 81.50 132 GLY A CA 1
ATOM 1054 C C . GLY A 1 132 ? -9.901 -8.773 11.011 1.00 81.50 132 GLY A C 1
ATOM 1055 O O . GLY A 1 132 ? -10.602 -8.681 10.004 1.00 81.50 132 GLY A O 1
ATOM 1056 N N . GLY A 1 133 ? -10.374 -8.512 12.234 1.00 81.12 133 GLY A N 1
ATOM 1057 C CA . GLY A 1 133 ? -11.769 -8.163 12.491 1.00 81.12 133 GLY A CA 1
ATOM 1058 C C . GLY A 1 133 ? -12.222 -6.920 11.720 1.00 81.12 133 GLY A C 1
ATOM 1059 O O . GLY A 1 133 ? -13.344 -6.890 11.220 1.00 81.12 133 GLY A O 1
ATOM 1060 N N . PHE A 1 134 ? -11.358 -5.909 11.567 1.00 81.75 134 PHE A N 1
ATOM 1061 C CA . PHE A 1 134 ? -11.630 -4.733 10.738 1.00 81.75 134 PHE A CA 1
ATOM 1062 C C . PHE A 1 134 ? -11.773 -5.086 9.254 1.00 81.75 134 PHE A C 1
ATOM 1064 O O . PHE A 1 134 ? -12.695 -4.594 8.600 1.00 81.75 134 PHE A O 1
ATOM 1071 N N . ILE A 1 135 ? -10.870 -5.906 8.715 1.00 82.62 135 ILE A N 1
ATOM 1072 C CA . ILE A 1 135 ? -10.869 -6.312 7.304 1.00 82.62 135 ILE A CA 1
ATOM 1073 C C . ILE A 1 135 ? -12.129 -7.117 6.979 1.00 82.62 135 ILE A C 1
ATOM 1075 O O . ILE A 1 135 ? -12.801 -6.799 5.998 1.00 82.62 135 ILE A O 1
ATOM 1079 N N . ASP A 1 136 ? -12.506 -8.067 7.834 1.00 80.19 136 ASP A N 1
ATOM 1080 C CA . ASP A 1 136 ? -13.666 -8.943 7.627 1.00 80.19 136 ASP A CA 1
ATOM 1081 C C . ASP A 1 136 ? -14.988 -8.173 7.541 1.00 80.19 136 ASP A C 1
ATOM 1083 O O . ASP A 1 136 ? -15.911 -8.537 6.807 1.00 80.19 136 ASP A O 1
ATOM 1087 N N . VAL A 1 137 ? -15.097 -7.080 8.298 1.00 78.62 137 VAL A N 1
ATOM 1088 C CA . VAL A 1 137 ? -16.327 -6.283 8.374 1.00 78.62 137 VAL A CA 1
ATOM 1089 C C . VAL A 1 137 ? -16.349 -5.104 7.411 1.00 78.62 137 VAL A C 1
ATOM 1091 O O . VAL A 1 137 ? -17.415 -4.514 7.190 1.00 78.62 137 VAL A O 1
ATOM 1094 N N . THR A 1 138 ? -15.192 -4.730 6.865 1.00 80.19 138 THR A N 1
ATOM 1095 C CA . THR A 1 138 ? -15.040 -3.544 6.027 1.00 80.19 138 THR A CA 1
ATOM 1096 C C . THR A 1 138 ? -15.105 -3.931 4.554 1.00 80.19 138 THR A C 1
ATOM 1098 O O . THR A 1 138 ? -14.359 -4.794 4.106 1.00 80.19 138 THR A O 1
ATOM 1101 N N . PRO A 1 139 ? -15.929 -3.257 3.730 1.00 82.81 139 PRO A N 1
ATOM 1102 C CA . PRO A 1 139 ? -15.911 -3.470 2.289 1.00 82.81 139 PRO A CA 1
ATOM 1103 C C . PRO A 1 139 ? -14.640 -2.854 1.679 1.00 82.81 139 PRO A C 1
ATOM 1105 O O . PRO A 1 139 ? -14.670 -1.727 1.171 1.00 82.81 139 PRO A O 1
ATOM 1108 N N . ILE A 1 140 ? -13.524 -3.590 1.741 1.00 82.06 140 ILE A N 1
ATOM 1109 C CA . ILE A 1 140 ? -12.191 -3.139 1.314 1.00 82.06 140 ILE A CA 1
ATOM 1110 C C . ILE A 1 140 ? -12.207 -2.651 -0.136 1.00 82.06 140 ILE A C 1
ATOM 1112 O O . ILE A 1 140 ? -11.686 -1.574 -0.412 1.00 82.06 140 ILE A O 1
ATOM 1116 N N . ASP A 1 141 ? -12.911 -3.332 -1.041 1.00 81.81 141 ASP A N 1
ATOM 1117 C CA . ASP A 1 141 ? -13.025 -2.904 -2.442 1.00 81.81 141 ASP A CA 1
ATOM 1118 C C . ASP A 1 141 ? -13.619 -1.499 -2.589 1.00 81.81 141 ASP A C 1
ATOM 1120 O O . ASP A 1 141 ? -13.154 -0.682 -3.390 1.00 81.81 141 ASP A O 1
ATOM 1124 N N . LYS A 1 142 ? -14.636 -1.179 -1.778 1.00 81.50 142 LYS A N 1
ATOM 1125 C CA . LYS A 1 142 ? -15.261 0.150 -1.780 1.00 81.50 142 LYS A CA 1
ATOM 1126 C C . LYS A 1 142 ? -14.312 1.189 -1.199 1.00 81.50 142 LYS A C 1
ATOM 1128 O O . LYS A 1 142 ? -14.202 2.278 -1.762 1.00 81.50 142 LYS A O 1
ATOM 1133 N N . LEU A 1 143 ? -13.615 0.856 -0.113 1.00 79.00 143 LEU A N 1
ATOM 1134 C CA . LEU A 1 143 ? -12.605 1.727 0.485 1.00 79.00 143 LEU A CA 1
ATOM 1135 C C . LEU A 1 143 ? -11.491 2.040 -0.523 1.00 79.00 143 LEU A C 1
ATOM 1137 O O . LEU A 1 143 ? -11.205 3.209 -0.776 1.00 79.00 143 LEU A O 1
ATOM 1141 N N . VAL A 1 144 ? -10.931 1.016 -1.168 1.00 81.50 144 VAL A N 1
ATOM 1142 C CA . VAL A 1 144 ? -9.900 1.153 -2.203 1.00 81.50 144 VAL A CA 1
ATOM 1143 C C . VAL A 1 144 ? -10.408 2.003 -3.367 1.00 81.50 144 VAL A C 1
ATOM 1145 O O . VAL A 1 144 ? -9.698 2.898 -3.826 1.00 81.50 144 VAL A O 1
ATOM 1148 N N . ALA A 1 145 ? -11.642 1.792 -3.833 1.00 84.44 145 ALA A N 1
ATOM 1149 C CA . ALA A 1 145 ? -12.228 2.601 -4.900 1.00 84.44 145 ALA A CA 1
ATOM 1150 C C . ALA A 1 145 ? -12.372 4.082 -4.505 1.00 84.44 145 ALA A C 1
ATOM 1152 O O . 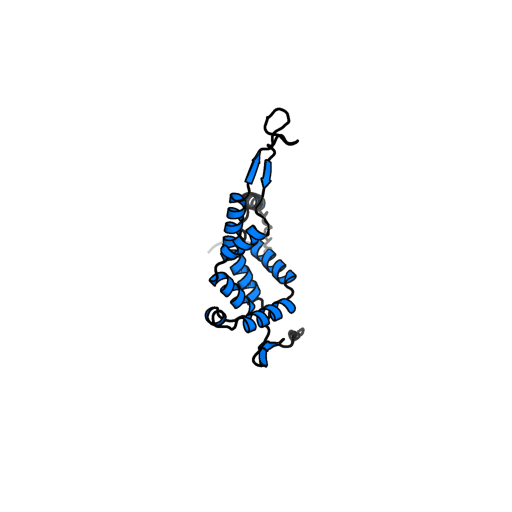ALA A 1 145 ? -12.081 4.966 -5.316 1.00 84.44 145 ALA A O 1
ATOM 1153 N N . VAL A 1 146 ? -12.792 4.368 -3.268 1.00 81.75 146 VAL A N 1
ATOM 1154 C CA . VAL A 1 146 ? -12.881 5.738 -2.739 1.00 81.75 146 VAL A CA 1
ATOM 1155 C C . VAL A 1 146 ? -11.498 6.372 -2.647 1.00 81.75 146 VAL A C 1
ATOM 1157 O O . VAL A 1 146 ? -11.319 7.490 -3.131 1.00 81.75 146 VAL A O 1
ATOM 1160 N N . VAL A 1 147 ? -10.513 5.652 -2.107 1.00 80.88 147 VAL A N 1
ATOM 1161 C CA . VAL A 1 147 ? -9.132 6.136 -1.999 1.00 80.88 147 VAL A CA 1
ATOM 1162 C C . VAL A 1 147 ? -8.559 6.433 -3.383 1.00 80.88 147 VAL A C 1
ATOM 1164 O O . VAL A 1 147 ? -8.081 7.541 -3.609 1.00 80.88 147 VAL A O 1
ATOM 1167 N N . LYS A 1 148 ? -8.698 5.518 -4.351 1.00 82.81 148 LYS A N 1
ATOM 1168 C CA . LYS A 1 148 ? -8.258 5.725 -5.742 1.00 82.81 148 LYS A CA 1
ATOM 1169 C C . LYS A 1 148 ? -8.901 6.964 -6.371 1.00 82.81 148 LYS A C 1
ATOM 1171 O O . LYS A 1 148 ? -8.196 7.789 -6.951 1.00 82.81 148 LYS A O 1
ATOM 1176 N N . LYS A 1 149 ? -10.223 7.128 -6.234 1.00 83.38 149 LYS A N 1
ATOM 1177 C CA . LYS A 1 149 ? -10.951 8.301 -6.754 1.00 83.38 149 LYS A CA 1
ATOM 1178 C C . LYS A 1 149 ? -10.503 9.601 -6.094 1.00 83.38 149 LYS A C 1
ATOM 1180 O O . LYS A 1 149 ? -10.418 10.621 -6.768 1.00 83.38 149 LYS A O 1
ATOM 1185 N N . ALA A 1 150 ? -10.243 9.579 -4.791 1.00 79.19 150 ALA A N 1
ATOM 1186 C CA . ALA A 1 150 ? -9.801 10.757 -4.064 1.00 79.19 150 ALA A CA 1
ATOM 1187 C C . ALA A 1 150 ? -8.363 11.132 -4.444 1.00 79.19 150 ALA A C 1
ATOM 1189 O O . ALA A 1 150 ? -8.120 12.276 -4.810 1.00 79.19 150 ALA A O 1
ATOM 1190 N N . VAL A 1 151 ? -7.438 10.170 -4.463 1.00 76.25 151 VAL A N 1
ATOM 1191 C CA . VAL A 1 151 ? -6.038 10.379 -4.870 1.00 76.25 151 VAL A CA 1
ATOM 1192 C C . VAL A 1 151 ? -5.946 10.885 -6.309 1.00 76.25 151 VAL A C 1
ATOM 1194 O O . VAL A 1 151 ? -5.156 11.781 -6.581 1.00 76.25 151 VAL A O 1
ATOM 1197 N N . ALA 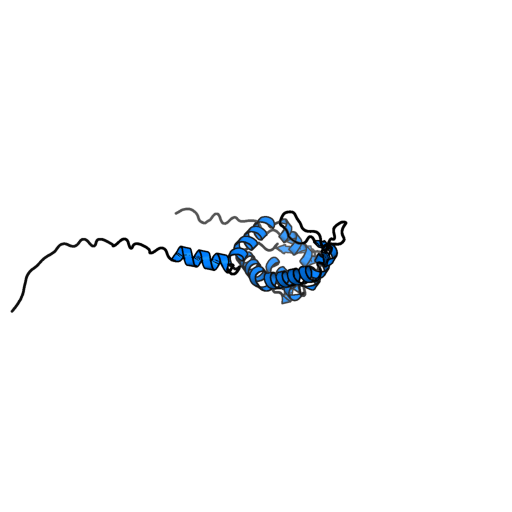A 1 152 ? -6.791 10.399 -7.224 1.00 77.81 152 ALA A N 1
ATOM 1198 C CA . ALA A 1 152 ? -6.844 10.911 -8.595 1.00 77.81 152 ALA A CA 1
ATOM 1199 C C . ALA A 1 152 ? -7.132 12.423 -8.674 1.00 77.81 152 ALA A C 1
ATOM 1201 O O . ALA A 1 152 ? -6.674 13.066 -9.611 1.00 77.81 152 ALA A O 1
ATOM 1202 N N . LYS A 1 153 ? -7.830 13.004 -7.686 1.00 71.62 153 LYS A N 1
ATOM 1203 C CA . LYS A 1 153 ? -8.058 14.458 -7.596 1.00 71.62 153 LYS A CA 1
ATOM 1204 C C . LYS A 1 153 ? -6.849 15.236 -7.074 1.00 71.62 153 LYS A C 1
ATOM 1206 O O . LYS A 1 153 ? -6.780 16.440 -7.283 1.00 71.62 153 LYS A O 1
ATOM 1211 N N . PHE A 1 154 ? -5.933 14.564 -6.380 1.00 64.38 154 PHE A N 1
ATOM 1212 C CA . PHE A 1 154 ? -4.703 15.151 -5.843 1.00 64.38 154 PHE A CA 1
ATOM 1213 C C . PHE A 1 154 ? -3.484 14.895 -6.733 1.00 64.38 154 PHE A C 1
ATOM 1215 O O . PHE A 1 154 ? -2.430 15.480 -6.496 1.00 64.38 154 PHE A O 1
ATOM 1222 N N . ARG A 1 155 ? -3.610 14.053 -7.770 1.00 64.12 155 ARG A N 1
ATOM 1223 C CA . ARG A 1 155 ? -2.572 13.936 -8.796 1.00 64.12 155 ARG A CA 1
ATOM 1224 C C . ARG A 1 155 ? -2.433 15.291 -9.497 1.00 64.12 155 ARG A C 1
ATOM 1226 O O . ARG A 1 155 ? -3.448 15.822 -9.954 1.00 64.12 155 ARG A O 1
ATOM 1233 N N . PRO A 1 156 ? -1.218 15.856 -9.604 1.00 56.12 156 PRO A N 1
ATOM 1234 C CA . PRO A 1 156 ? -1.018 17.026 -10.442 1.00 56.12 156 PRO A CA 1
ATOM 1235 C C . PRO A 1 156 ? -1.471 16.673 -11.863 1.00 56.12 156 PRO A C 1
ATOM 1237 O O . PRO A 1 156 ? -1.118 15.608 -12.378 1.00 56.12 156 PRO A O 1
ATOM 1240 N N . MET A 1 157 ? -2.296 17.532 -12.472 1.00 51.75 157 MET A N 1
ATOM 1241 C CA . MET A 1 157 ? -2.675 17.390 -13.880 1.00 51.75 157 MET A CA 1
ATOM 1242 C C . MET A 1 157 ? -1.404 17.202 -14.710 1.00 51.75 157 MET A C 1
ATOM 1244 O O . MET A 1 157 ? -0.423 17.927 -14.523 1.00 51.75 157 MET A O 1
ATOM 1248 N N . SER A 1 158 ? -1.414 16.236 -15.630 1.00 58.94 158 SER A N 1
ATOM 1249 C CA . SER A 1 158 ? -0.331 16.129 -16.611 1.00 58.94 158 SER A CA 1
ATOM 1250 C C . SER A 1 158 ? -0.212 17.450 -17.382 1.00 58.94 158 SER A C 1
ATOM 1252 O O . SER A 1 158 ? -1.204 18.160 -17.564 1.00 58.94 158 SER A O 1
ATOM 1254 N N . LYS A 1 159 ? 0.991 17.797 -17.859 1.00 54.78 159 LYS A N 1
ATOM 1255 C CA . LYS A 1 159 ? 1.203 19.014 -18.671 1.00 54.78 159 LYS A CA 1
ATOM 1256 C C . LYS A 1 159 ? 0.239 19.078 -19.870 1.00 54.78 159 LYS A C 1
ATOM 1258 O O . LYS A 1 159 ? -0.214 20.154 -20.242 1.00 54.78 159 LYS A O 1
ATOM 1263 N N . GLU A 1 160 ? -0.135 17.925 -20.418 1.00 55.78 160 GLU A N 1
ATOM 1264 C CA . GLU A 1 160 ? -1.115 17.779 -21.501 1.00 55.78 160 GLU A CA 1
ATOM 1265 C C . GLU A 1 160 ? -2.544 18.132 -21.061 1.00 55.78 160 GLU A C 1
ATOM 1267 O O . GLU A 1 160 ? -3.231 18.883 -21.751 1.00 55.78 160 GLU A O 1
ATOM 1272 N N . GLN A 1 161 ? -2.975 17.676 -19.883 1.00 57.94 161 GLN A N 1
ATOM 1273 C CA . GLN A 1 161 ? -4.278 18.038 -19.311 1.00 57.94 161 GLN A CA 1
ATOM 1274 C C . GLN A 1 161 ? -4.331 19.505 -18.874 1.00 57.94 161 GLN A C 1
ATOM 1276 O O . GLN A 1 161 ? -5.361 20.152 -19.037 1.00 57.94 161 GLN A O 1
ATOM 1281 N N . MET A 1 162 ? -3.219 20.060 -18.385 1.00 54.94 162 MET A N 1
ATOM 1282 C CA . MET A 1 162 ? -3.111 21.481 -18.049 1.00 54.94 162 MET A CA 1
ATOM 1283 C C . MET A 1 162 ? -3.246 22.356 -19.304 1.00 54.94 162 MET A C 1
ATOM 1285 O O . MET A 1 162 ? -3.988 23.337 -19.290 1.00 54.94 162 MET A O 1
ATOM 1289 N N . ASN A 1 163 ? -2.630 21.964 -20.423 1.00 57.38 163 ASN A N 1
ATOM 1290 C CA . ASN A 1 163 ? -2.776 22.665 -21.702 1.00 57.38 163 ASN A CA 1
ATOM 1291 C C . ASN A 1 163 ? -4.211 22.574 -22.261 1.00 57.38 163 ASN A C 1
ATOM 1293 O O . ASN A 1 163 ? -4.729 23.570 -22.761 1.00 57.38 163 ASN A O 1
ATOM 1297 N N . GLN A 1 164 ? -4.895 21.433 -22.110 1.00 57.53 164 GLN A N 1
ATOM 1298 C CA . GLN A 1 164 ? -6.304 21.270 -22.514 1.00 57.53 164 GLN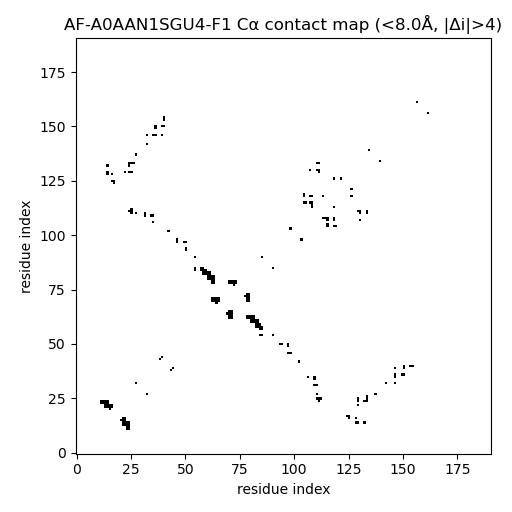 A CA 1
ATOM 1299 C C . GLN A 1 164 ? -7.285 22.040 -21.606 1.00 57.53 164 GLN A C 1
ATOM 1301 O O . GLN A 1 164 ? -8.246 22.642 -22.092 1.00 57.53 164 GLN A O 1
ATOM 1306 N N . ALA A 1 165 ? -7.033 22.090 -20.295 1.00 57.72 165 ALA A N 1
ATOM 1307 C CA . ALA A 1 165 ? -7.809 22.891 -19.344 1.00 57.72 165 ALA A CA 1
ATOM 1308 C C . ALA A 1 165 ? -7.632 24.404 -19.586 1.00 57.72 165 ALA A C 1
ATOM 1310 O O . ALA A 1 165 ? -8.575 25.184 -19.468 1.00 57.72 165 ALA A O 1
ATOM 1311 N N . THR A 1 166 ? -6.431 24.821 -19.998 1.00 55.69 166 THR A N 1
ATOM 1312 C CA . THR A 1 166 ? -6.145 26.221 -20.349 1.00 55.69 166 THR A CA 1
ATOM 1313 C C . THR A 1 166 ? -6.802 26.624 -21.676 1.00 55.69 166 THR A C 1
ATOM 1315 O O . THR A 1 166 ? -7.229 27.765 -21.815 1.00 55.69 166 THR A O 1
ATOM 1318 N N . GLN A 1 167 ? -6.961 25.693 -22.626 1.00 55.41 167 GLN A N 1
ATOM 1319 C CA . GLN A 1 167 ? -7.700 25.933 -23.875 1.00 55.41 167 GLN A CA 1
ATOM 1320 C C . GLN A 1 167 ? -9.227 25.951 -23.676 1.00 55.41 167 GLN A C 1
ATOM 1322 O O . GLN A 1 167 ? -9.915 26.736 -24.322 1.00 55.41 167 GLN A O 1
ATOM 1327 N N . SER A 1 168 ? -9.769 25.147 -22.756 1.00 49.97 168 SER A N 1
ATOM 1328 C CA . SER A 1 168 ? -11.215 25.121 -22.460 1.00 49.97 168 SER A CA 1
ATOM 1329 C C . SER A 1 168 ? -11.703 26.311 -21.618 1.00 49.97 168 SER A C 1
ATOM 1331 O O . SER A 1 168 ? -12.859 26.703 -21.748 1.00 49.97 168 SER A O 1
ATOM 1333 N N . ASN A 1 169 ? -10.827 26.962 -20.843 1.00 49.50 169 ASN A N 1
ATOM 1334 C CA . ASN A 1 169 ? -11.133 28.216 -20.132 1.00 49.50 169 ASN A CA 1
ATOM 1335 C C . ASN A 1 169 ? -10.992 29.496 -20.988 1.00 49.50 169 ASN A C 1
ATOM 1337 O O . ASN A 1 169 ? -11.177 30.593 -20.467 1.00 49.50 169 ASN A O 1
ATOM 1341 N N . GLN A 1 170 ? -10.685 29.388 -22.288 1.00 42.84 170 GLN A N 1
ATOM 1342 C CA . GLN A 1 170 ? -10.626 30.526 -23.223 1.00 42.84 170 GLN A CA 1
ATOM 1343 C C . GLN A 1 170 ? -11.875 30.666 -24.114 1.00 42.84 170 GLN A C 1
ATOM 1345 O O . GLN A 1 170 ? -11.838 31.372 -25.120 1.00 42.84 170 GLN A O 1
ATOM 1350 N N . GLN A 1 171 ? -13.007 30.052 -23.754 1.00 35.38 171 GLN A N 1
ATOM 1351 C CA . GLN A 1 171 ? -14.300 30.480 -24.297 1.00 35.38 171 GLN A CA 1
ATOM 1352 C C . GLN A 1 171 ? -14.798 31.709 -23.517 1.00 35.38 171 GLN A C 1
ATOM 1354 O O . GLN A 1 171 ? -15.027 31.602 -22.311 1.00 35.38 171 GLN A O 1
ATOM 1359 N N . PRO A 1 172 ? -14.993 32.878 -24.159 1.00 38.00 172 PRO A N 1
ATOM 1360 C CA . PRO A 1 172 ? -15.589 34.025 -23.492 1.00 38.00 172 PRO A CA 1
ATOM 1361 C C . PRO A 1 172 ? -17.024 33.684 -23.082 1.00 38.00 172 PRO A C 1
ATOM 1363 O O . PRO A 1 172 ? -17.864 33.376 -23.931 1.00 38.00 172 PRO A O 1
ATOM 1366 N N . GLN A 1 173 ? -17.315 33.776 -21.784 1.00 35.09 173 GLN A N 1
ATOM 1367 C CA . GLN A 1 173 ? -18.680 33.927 -21.292 1.00 35.09 173 GLN A CA 1
ATOM 1368 C C . GLN A 1 173 ? -19.288 35.161 -21.967 1.00 35.09 173 GLN A C 1
ATOM 1370 O O . GLN A 1 173 ? -18.934 36.293 -21.641 1.00 35.09 173 GLN A O 1
ATOM 1375 N N . GLN A 1 174 ? -20.211 34.952 -22.908 1.00 34.06 174 GLN A N 1
ATOM 1376 C CA . GLN A 1 174 ? -21.173 35.990 -23.251 1.00 34.06 174 GLN A CA 1
ATOM 1377 C C . GLN A 1 174 ? -22.054 36.207 -22.022 1.00 34.06 174 GLN A C 1
ATOM 1379 O O . GLN A 1 174 ? -22.881 35.376 -21.647 1.00 34.06 174 GLN A O 1
ATOM 1384 N N . THR A 1 175 ? -21.795 37.327 -21.365 1.00 33.03 175 THR A N 1
ATOM 1385 C CA . THR A 1 175 ? -22.582 37.924 -20.300 1.00 33.03 175 THR A CA 1
ATOM 1386 C C . THR A 1 175 ? -24.030 38.098 -20.757 1.00 33.03 175 THR A C 1
ATOM 1388 O O . THR A 1 175 ? -24.340 38.947 -21.590 1.00 33.03 175 THR A O 1
ATOM 1391 N N . GLN A 1 176 ? -24.942 37.311 -20.179 1.00 33.00 176 GLN A N 1
ATOM 1392 C CA . GLN A 1 176 ? -26.355 37.674 -20.147 1.00 33.00 176 GLN A CA 1
ATOM 1393 C C . GLN A 1 176 ? -26.496 38.895 -19.235 1.00 33.00 176 GLN A C 1
ATOM 1395 O O . GLN A 1 176 ? -26.272 38.837 -18.027 1.00 33.00 176 GLN A O 1
ATOM 1400 N N . GLN A 1 177 ? -26.796 40.025 -19.860 1.00 31.91 177 GLN A N 1
ATOM 1401 C CA . GLN A 1 177 ? -27.041 41.311 -19.230 1.00 31.91 177 GLN A CA 1
ATOM 1402 C C . GLN A 1 177 ? -28.403 41.260 -18.507 1.00 31.91 177 GLN A C 1
ATOM 1404 O O . GLN A 1 177 ? -29.398 40.913 -19.145 1.00 31.91 177 GLN A O 1
ATOM 1409 N N . PRO A 1 178 ? -28.508 41.596 -17.209 1.00 34.75 178 PRO A N 1
ATOM 1410 C CA . PRO A 1 178 ? -29.810 41.749 -16.573 1.00 34.75 178 PRO A CA 1
ATOM 1411 C C . PRO A 1 178 ? -30.475 43.034 -17.088 1.00 34.75 178 PRO A C 1
ATOM 1413 O O . PRO A 1 178 ? -29.979 44.141 -16.874 1.00 34.75 178 PRO A O 1
ATOM 1416 N N . THR A 1 179 ? -31.607 42.894 -17.778 1.00 29.58 179 THR A N 1
ATOM 1417 C CA . THR A 1 179 ? -32.504 44.004 -18.118 1.00 29.58 179 THR A CA 1
ATOM 1418 C C . THR A 1 179 ? -33.119 44.554 -16.836 1.00 29.58 179 THR A C 1
ATOM 1420 O O . THR A 1 179 ? -34.037 43.962 -16.273 1.00 29.58 179 THR A O 1
ATOM 1423 N N . ASN A 1 180 ? -32.600 45.686 -16.366 1.00 33.88 180 ASN A N 1
ATOM 1424 C CA . ASN A 1 180 ? -33.201 46.446 -15.282 1.00 33.88 180 ASN A CA 1
ATOM 1425 C C . ASN A 1 180 ? -34.350 47.284 -15.867 1.00 33.88 180 ASN A C 1
ATOM 1427 O O . ASN A 1 180 ? -34.119 48.262 -16.577 1.00 33.88 180 ASN A O 1
ATOM 1431 N N . SER A 1 181 ? -35.592 46.868 -15.628 1.00 39.50 181 SER A N 1
ATOM 1432 C CA . SER A 1 181 ? -36.778 47.659 -15.950 1.00 39.50 181 SER A CA 1
ATOM 1433 C C . SER A 1 181 ? -36.991 48.713 -14.868 1.00 39.50 181 SER A C 1
ATOM 1435 O O . SER A 1 181 ? -37.493 48.386 -13.800 1.00 39.50 181 SER A O 1
ATOM 1437 N N . GLN A 1 182 ? -36.677 49.976 -15.154 1.00 35.28 182 GLN A N 1
ATOM 1438 C CA . GLN A 1 182 ? -37.335 51.120 -14.516 1.00 35.28 182 GLN A CA 1
ATOM 1439 C C . GLN A 1 182 ? -37.419 52.285 -15.512 1.00 35.28 182 GLN A C 1
ATOM 1441 O O . GLN A 1 182 ? -36.441 52.662 -16.153 1.00 35.28 182 GLN A O 1
ATOM 1446 N N . ALA A 1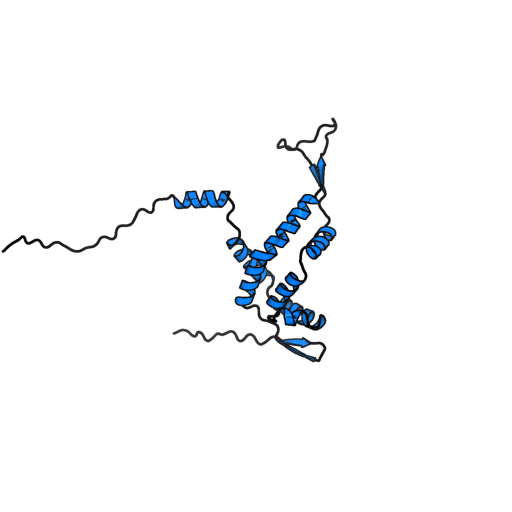 183 ? -38.649 52.761 -15.692 1.00 36.44 183 ALA A N 1
ATOM 1447 C CA . ALA A 1 183 ? -39.085 53.745 -16.675 1.00 36.44 183 ALA A CA 1
ATOM 1448 C C . ALA A 1 183 ? -38.684 55.191 -16.290 1.00 36.44 183 ALA A C 1
ATOM 1450 O O . ALA A 1 183 ? -38.371 55.449 -15.126 1.00 36.44 183 ALA A O 1
ATOM 1451 N N . PRO A 1 184 ? -38.700 56.138 -17.249 1.00 36.34 184 PRO A N 1
ATOM 1452 C CA . PRO A 1 184 ? -38.117 57.466 -17.098 1.00 36.34 184 PRO A CA 1
ATOM 1453 C C . PRO A 1 184 ? -39.104 58.469 -16.491 1.00 36.34 184 PRO A C 1
ATOM 1455 O O . PRO A 1 184 ? -40.265 58.515 -16.889 1.00 36.34 184 PRO A O 1
ATOM 1458 N N . TYR A 1 185 ? -38.612 59.355 -15.625 1.00 35.56 185 TYR A N 1
ATOM 1459 C CA . TYR A 1 185 ? -39.229 60.665 -15.420 1.00 35.56 185 TYR A CA 1
ATOM 1460 C C . TYR A 1 185 ? -38.160 61.751 -15.507 1.00 35.56 185 TYR A C 1
ATOM 1462 O O . TYR A 1 185 ? -37.260 61.858 -14.679 1.00 35.56 185 TYR A O 1
ATOM 1470 N N . THR A 1 186 ? -38.274 62.538 -16.570 1.00 39.69 186 THR A N 1
ATOM 1471 C CA . THR A 1 186 ? -37.671 63.855 -16.750 1.00 39.69 186 THR A CA 1
ATOM 1472 C C . THR A 1 186 ? -38.443 64.895 -15.946 1.00 39.69 186 THR A C 1
ATOM 1474 O O . THR A 1 186 ? -39.655 64.966 -16.122 1.00 39.69 186 THR A O 1
ATOM 1477 N N . THR A 1 187 ? -37.748 65.777 -15.224 1.00 40.91 187 THR A N 1
ATOM 1478 C CA . THR A 1 187 ? -37.985 67.233 -15.284 1.00 40.91 187 THR A CA 1
ATOM 1479 C C . THR A 1 187 ? -36.707 67.992 -14.919 1.00 40.91 187 THR A C 1
ATOM 1481 O O . THR A 1 187 ? -35.996 67.633 -13.984 1.00 40.91 187 THR A O 1
ATOM 1484 N N . THR A 1 188 ? -36.438 69.011 -15.726 1.00 40.91 188 THR A N 1
ATOM 1485 C CA . THR A 1 188 ? -35.286 69.923 -15.802 1.00 40.91 188 THR A CA 1
ATOM 1486 C C . THR A 1 188 ? -35.363 71.049 -14.725 1.00 40.91 188 THR A C 1
ATOM 1488 O O . THR A 1 188 ? -36.142 70.888 -13.791 1.00 40.91 188 THR A O 1
ATOM 1491 N N . PRO A 1 189 ? -34.555 72.141 -14.739 1.00 41.38 189 PRO A N 1
ATOM 1492 C CA . PRO A 1 189 ? -33.786 72.583 -13.571 1.00 41.38 189 PRO A CA 1
ATOM 1493 C C . PRO A 1 189 ? -34.229 73.930 -12.946 1.00 41.38 189 PRO A C 1
ATOM 1495 O O . PRO A 1 189 ? -34.986 74.687 -13.547 1.00 41.38 189 PRO A O 1
ATOM 1498 N N . THR A 1 190 ? -33.550 74.282 -11.844 1.00 38.16 190 THR A N 1
ATOM 1499 C CA . THR A 1 190 ? -33.324 75.634 -11.264 1.00 38.16 190 THR A CA 1
ATOM 1500 C C . THR A 1 190 ? -34.480 76.317 -10.528 1.00 38.16 190 THR A C 1
ATOM 1502 O O . THR A 1 190 ? -35.515 76.599 -11.117 1.00 38.16 190 THR A O 1
ATOM 1505 N N . GLU A 1 191 ? -34.229 76.687 -9.269 1.00 37.06 191 GLU A N 1
ATOM 1506 C CA . GLU A 1 191 ? -33.789 78.047 -8.895 1.00 37.06 191 GLU A CA 1
ATOM 1507 C C . GLU A 1 191 ? -32.662 77.959 -7.855 1.00 37.06 191 GLU A C 1
ATOM 1509 O O . GLU A 1 191 ? -32.685 76.995 -7.053 1.00 37.06 191 GLU A O 1
#

Radius of gyration: 29.74 Å; Cα contacts (8 Å, |Δi|>4): 132; chains: 1; bounding box: 63×92×68 Å

Solvent-accessible surface area (backbone atoms only — not comparable to full-atom values): 11834 Å² total; per-residue (Å²): 141,77,82,80,78,78,67,78,80,71,73,85,51,65,46,72,42,95,89,69,50,77,44,70,44,46,73,93,43,72,69,42,54,53,50,52,32,51,44,42,60,49,61,44,46,54,45,51,50,54,49,51,50,51,49,57,75,53,36,46,74,44,78,36,63,44,100,86,72,45,75,28,61,46,100,82,75,41,80,40,59,50,74,47,64,65,51,72,65,60,51,50,56,47,52,54,71,62,54,51,69,72,60,51,42,52,51,50,19,52,60,61,73,41,60,50,82,56,53,74,74,45,57,66,65,56,52,50,52,45,52,48,53,32,53,77,74,42,66,56,71,60,52,51,51,50,38,54,58,52,34,62,72,69,50,77,71,50,74,67,54,48,54,52,54,58,60,66,69,67,63,80,80,79,76,81,75,82,84,79,89,77,85,90,84,88,82,86,85,88,134

Organism: Tetragenococcus halophilus (strain DSM 20338 / JCM 20259 / NCIMB 9735 / NBRC 12172) (NCBI:txid945021)

Foldseek 3Di:
DDDPPPPPCPDQDWDQAPVRDIDGQDDPDPVLLVLLLVLCLPVVVVLVVVLVVVQVVQKDWAFDADPVRHGDADPVRDGDTDIDTDDPVRSVVVSVVSQDPLSVLSNLCSRQVHDSVVSVVDDPRVSCRSNVSSVVPDPVVVSVVSSVVSSVVSPDDDPVRVVVVVVVVPDDPPDPDDPDDDDDDDDDDDD

pLDDT: mean 74.21, std 19.17, range [29.58, 94.19]

Secondary structure (DSSP, 8-state):
-------------EEE-TTS-EEEPPP--HHHHHHHHHHIIIIIHHHHHHHHHHHHHT-EEEEPB-TTSSBPB-TTS-B-EEEEPPPHHHHHHHHHHHS-HHHHHHHHHHHHT--HHHHHTS-HHHHHHHHHHHHHHS-HHHHHHHHHHHHHHHSPPPHHHHHHHHHHTTS--------------------

Mean predicted aligned error: 15.11 Å

Sequence (191 aa):
MTDIDNVVSMEERTVTLDDGSKVAIPRLTNKKVLQLVKYVAGDGMAMYNKFLNWQDENTERIPQYDENGNQKLDDNLKYVYEIKSPSVDDAMDKLIEIIPDEKLLKIISILVDIPEEKVEDMDFVDTAIIVGGFIDVTPIDKLVAVVKKAVAKFRPMSKEQMNQATQSNQQPQQTQQPTNSQAPYTTTPTE

Nearest PDB structures (foldseek):
  3uw1-assembly1_A  TM=6.005E-01  e=3.321E+00  Burkholderia thailandensis E264
  5b6b-assembly2_K  TM=2.032E-01  e=9.408E+00  Mus musculus